Protein AF-A0A938IUG6-F1 (afdb_monomer)

Foldseek 3Di:
DLCPDPLDFPWKKWAAQQQPPNHNGTDIDTHDDDDPVSNVVSVVVSCVVPDDPPDDDDDDDPVVSVVVVVCVVVSVSQVVDPFWKKKKFFPQVCQVVLVVQLVVVPWAWPGWMAIPNRRIIITGTHADLQSCQVSSLVSRVVRPIKMAGPDHDPNSCVVYPRIRDDDPVVVVVVVVVCCVVPVVCPPCAPNNHVVD

Mean predicted aligned error: 4.78 Å

Nearest PDB structures (foldseek):
  8q87-assembly1_A  TM=4.157E-01  e=8.974E-01  Gallus gallus
  8yld-assembly1_x  TM=4.239E-01  e=3.316E+00  Saccharomyces cerevisiae S288C
  3jb9-assembly1_B  TM=4.457E-01  e=4.463E+00  Schizosaccharomyces pombe 972h-
  6gz5-assembly1_Ct  TM=3.820E-01  e=5.333E+00  Oryctolagus cuniculus
  8y0x-assembly1_CB  TM=4.316E-01  e=7.178E+00  Homo sapiens

pLDDT: mean 91.56, std 8.32, range [55.94, 98.69]

Structure (mmCIF, N/CA/C/O backbone):
data_AF-A0A938IUG6-F1
#
_entry.id   AF-A0A938IUG6-F1
#
loop_
_atom_site.group_PDB
_atom_site.id
_atom_site.type_symbol
_atom_site.label_atom_id
_atom_site.label_alt_id
_atom_site.label_comp_id
_atom_site.label_asym_id
_atom_site.label_entity_id
_atom_site.label_seq_id
_atom_site.pdbx_PDB_ins_code
_atom_site.Cartn_x
_atom_site.Cartn_y
_atom_site.Cartn_z
_atom_site.occupancy
_atom_site.B_iso_or_equiv
_atom_site.auth_seq_id
_atom_site.auth_comp_id
_atom_site.auth_asym_id
_atom_site.auth_atom_id
_atom_site.pdbx_PDB_model_num
ATOM 1 N N . ARG A 1 1 ? 1.918 -8.275 -14.176 1.00 74.50 1 ARG A N 1
ATOM 2 C CA . ARG A 1 1 ? 2.600 -8.758 -15.407 1.00 74.50 1 ARG A CA 1
ATOM 3 C C . ARG A 1 1 ? 4.114 -8.762 -15.231 1.00 74.50 1 ARG A C 1
ATOM 5 O O . ARG A 1 1 ? 4.682 -9.834 -15.339 1.00 74.50 1 ARG A O 1
ATOM 12 N N . ALA A 1 2 ? 4.745 -7.637 -14.877 1.00 79.94 2 ALA A N 1
ATOM 13 C CA . ALA A 1 2 ? 6.195 -7.576 -14.638 1.00 79.94 2 ALA A CA 1
ATOM 14 C C . ALA A 1 2 ? 6.708 -8.591 -13.590 1.00 79.94 2 ALA A C 1
ATOM 16 O O . ALA A 1 2 ? 7.727 -9.236 -13.809 1.00 79.94 2 ALA A O 1
ATOM 17 N N . THR A 1 3 ? 5.958 -8.809 -12.504 1.00 83.12 3 THR A N 1
ATOM 18 C CA . THR A 1 3 ? 6.293 -9.769 -11.430 1.00 83.12 3 THR A CA 1
ATOM 19 C C . THR A 1 3 ? 6.324 -11.241 -11.852 1.00 83.12 3 THR A C 1
ATOM 21 O O . THR A 1 3 ? 6.811 -12.069 -11.097 1.00 83.12 3 THR A O 1
ATOM 24 N N . ALA A 1 4 ? 5.806 -11.581 -13.036 1.00 85.31 4 ALA A N 1
ATOM 25 C CA . ALA A 1 4 ? 5.775 -12.947 -13.564 1.00 85.31 4 ALA A CA 1
ATOM 26 C C . ALA A 1 4 ? 6.793 -13.162 -14.703 1.00 85.31 4 ALA A C 1
ATOM 28 O O . ALA A 1 4 ? 6.666 -14.104 -15.482 1.00 85.31 4 ALA A O 1
ATOM 29 N N . THR A 1 5 ? 7.762 -12.256 -14.850 1.00 88.19 5 THR A N 1
ATOM 30 C CA . THR A 1 5 ? 8.796 -12.313 -15.894 1.00 88.19 5 THR A CA 1
ATOM 31 C C . THR A 1 5 ? 10.119 -12.836 -15.328 1.00 88.19 5 THR A C 1
ATOM 33 O O . THR A 1 5 ? 10.375 -12.658 -14.136 1.00 88.19 5 THR A O 1
ATOM 36 N N . PRO A 1 6 ? 11.005 -13.414 -16.163 1.00 90.38 6 PRO A N 1
ATOM 37 C CA . PRO A 1 6 ? 12.359 -13.784 -15.741 1.00 90.38 6 PRO A CA 1
ATOM 38 C C . PRO A 1 6 ? 13.269 -12.564 -15.502 1.00 90.38 6 PRO A C 1
ATOM 40 O O . PRO A 1 6 ? 14.434 -12.724 -15.160 1.00 90.38 6 PRO A O 1
ATOM 43 N N . CYS A 1 7 ? 12.768 -11.339 -15.699 1.00 92.25 7 CYS A N 1
ATOM 44 C CA . CYS A 1 7 ? 13.534 -10.110 -15.513 1.00 92.25 7 CYS A CA 1
ATOM 45 C C . CYS A 1 7 ? 13.739 -9.754 -14.028 1.00 92.25 7 CYS A C 1
ATOM 47 O O . CYS A 1 7 ? 14.486 -8.824 -13.738 1.00 92.25 7 CYS A O 1
ATOM 49 N N . GLU A 1 8 ? 13.091 -10.473 -13.103 1.00 91.00 8 GLU A N 1
ATOM 50 C CA . GLU A 1 8 ? 13.250 -10.353 -11.644 1.00 91.00 8 GLU A CA 1
ATOM 51 C C . GLU A 1 8 ? 13.275 -8.895 -11.131 1.00 91.00 8 GLU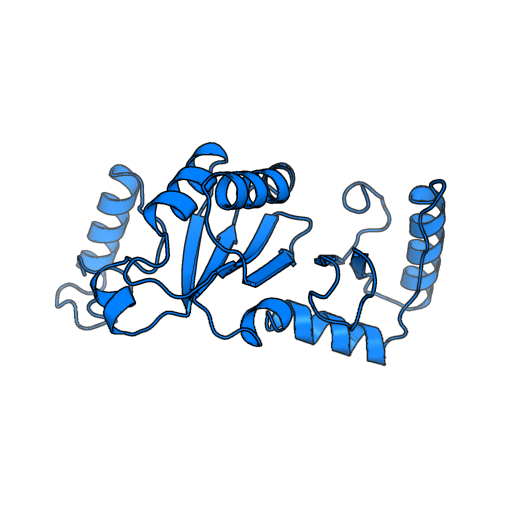 A C 1
ATOM 53 O O . GLU A 1 8 ? 14.314 -8.410 -10.667 1.00 91.00 8 GLU A O 1
ATOM 58 N N . PRO A 1 9 ? 12.148 -8.159 -11.224 1.00 93.31 9 PRO A N 1
ATOM 59 C CA . PRO A 1 9 ? 12.029 -6.842 -10.605 1.00 93.31 9 PRO A CA 1
ATOM 60 C C . PRO A 1 9 ? 12.321 -6.883 -9.103 1.00 93.31 9 PRO A C 1
ATOM 62 O O . PRO A 1 9 ? 11.760 -7.717 -8.393 1.00 93.31 9 PRO A O 1
ATOM 65 N N . SER A 1 10 ? 13.143 -5.955 -8.606 1.00 93.25 10 SER A N 1
ATOM 66 C CA . SER A 1 10 ? 13.426 -5.838 -7.169 1.00 93.25 10 SER A CA 1
ATOM 67 C C . SER A 1 10 ? 12.348 -5.052 -6.422 1.00 93.25 10 SER A C 1
ATOM 69 O O . SER A 1 10 ? 12.156 -5.238 -5.222 1.00 93.25 10 SER A O 1
ATOM 71 N N . SER A 1 11 ? 11.631 -4.159 -7.108 1.00 93.44 11 SER A N 1
ATOM 72 C CA . SER A 1 11 ? 10.545 -3.359 -6.527 1.00 93.44 11 SER A CA 1
ATOM 73 C C . SER A 1 11 ? 9.516 -2.980 -7.590 1.00 93.44 11 SER A C 1
ATOM 75 O O . SER A 1 11 ? 9.852 -2.848 -8.771 1.00 93.44 11 SER A O 1
ATOM 77 N N . LEU A 1 12 ? 8.256 -2.812 -7.179 1.00 94.88 12 LEU A N 1
ATOM 78 C CA . LEU A 1 12 ? 7.173 -2.401 -8.070 1.00 94.88 12 LEU A CA 1
ATOM 79 C C . LEU A 1 12 ? 6.134 -1.566 -7.322 1.00 94.88 12 LEU A C 1
ATOM 81 O O . LEU A 1 12 ? 5.548 -2.052 -6.353 1.00 94.88 12 LEU A O 1
ATOM 85 N N . ALA A 1 13 ? 5.858 -0.369 -7.837 1.00 94.88 13 ALA A N 1
ATOM 86 C CA . ALA A 1 13 ? 4.836 0.537 -7.327 1.00 94.88 13 ALA A CA 1
ATOM 87 C C . ALA A 1 13 ? 3.867 0.957 -8.443 1.00 94.88 13 ALA A C 1
ATOM 89 O O . ALA A 1 13 ? 4.261 1.070 -9.604 1.00 94.88 13 ALA A O 1
ATOM 90 N N . MET A 1 14 ? 2.603 1.187 -8.094 1.00 94.06 14 MET A N 1
ATOM 91 C CA . MET A 1 14 ? 1.598 1.773 -8.983 1.00 94.06 14 MET A CA 1
ATOM 92 C C . MET A 1 14 ? 1.192 3.130 -8.416 1.00 94.06 14 MET A C 1
ATOM 94 O O . MET A 1 14 ? 0.744 3.221 -7.270 1.00 94.06 14 MET A O 1
ATOM 98 N N . LEU A 1 15 ? 1.356 4.168 -9.222 1.00 92.06 15 LEU A N 1
ATOM 99 C CA . LEU A 1 15 ? 1.204 5.564 -8.843 1.00 92.06 15 LEU A CA 1
ATOM 100 C C . LEU A 1 15 ? 0.026 6.147 -9.631 1.00 92.06 15 LEU A C 1
ATOM 102 O O . LEU A 1 15 ? 0.097 6.223 -10.859 1.00 92.06 15 LEU A O 1
ATOM 106 N N . PRO A 1 16 ? -1.086 6.505 -8.974 1.00 87.94 16 PRO A N 1
ATOM 107 C CA . PRO A 1 16 ? -2.131 7.294 -9.613 1.00 87.94 16 PRO A CA 1
ATOM 108 C C . PRO A 1 16 ? -1.598 8.641 -10.119 1.00 87.94 16 PRO A C 1
ATOM 110 O O . PRO A 1 16 ? -0.608 9.146 -9.595 1.00 87.94 16 PRO A O 1
ATOM 113 N N . ALA A 1 17 ? -2.274 9.250 -11.094 1.00 83.06 17 ALA A N 1
ATOM 114 C CA . ALA A 1 17 ? -1.951 10.612 -11.524 1.00 83.06 17 ALA A CA 1
ATOM 115 C C . ALA A 1 17 ? -1.923 11.566 -10.313 1.00 83.06 17 ALA A C 1
ATOM 117 O O . ALA A 1 17 ? -2.815 11.521 -9.458 1.00 83.06 17 ALA A O 1
ATOM 118 N N . GLY A 1 18 ? -0.879 12.390 -10.216 1.00 72.25 18 GLY A N 1
ATOM 119 C CA . GLY A 1 18 ? -0.639 13.274 -9.069 1.00 72.25 18 GLY A CA 1
ATOM 120 C C . GLY A 1 18 ? -0.090 12.604 -7.795 1.00 72.25 18 GLY A C 1
ATOM 121 O O . GLY A 1 18 ? 0.256 13.315 -6.854 1.00 72.25 18 GLY A O 1
ATOM 122 N N . ALA A 1 19 ? 0.043 11.273 -7.735 1.00 67.00 19 ALA A N 1
ATOM 123 C CA . ALA A 1 19 ? 0.631 10.573 -6.590 1.00 67.00 19 ALA A CA 1
ATOM 124 C C . ALA A 1 19 ? 2.169 10.517 -6.699 1.00 67.00 19 ALA A C 1
ATOM 126 O O . ALA A 1 19 ? 2.723 9.551 -7.218 1.00 67.00 19 ALA A O 1
ATOM 127 N N . ALA A 1 20 ? 2.841 11.548 -6.172 1.00 57.69 20 ALA A N 1
ATOM 128 C CA . ALA A 1 20 ? 4.285 11.804 -6.314 1.00 57.69 20 ALA A CA 1
ATOM 129 C C . ALA A 1 20 ? 4.789 11.826 -7.773 1.00 57.69 20 ALA A C 1
ATOM 131 O O . ALA A 1 20 ? 4.064 11.527 -8.720 1.00 57.69 20 ALA A O 1
ATOM 132 N N . LEU A 1 21 ? 6.037 12.268 -7.963 1.00 58.44 21 LEU A N 1
ATOM 133 C CA . LEU A 1 21 ? 6.701 12.401 -9.267 1.00 58.44 21 LEU A CA 1
ATOM 134 C C . LEU A 1 21 ? 6.073 13.330 -10.322 1.00 58.44 21 LEU A C 1
ATOM 136 O O . LEU A 1 21 ? 6.420 13.199 -11.490 1.00 58.44 21 LEU A O 1
ATOM 140 N N . ALA A 1 22 ? 5.194 14.277 -9.973 1.00 55.94 22 ALA A N 1
ATOM 141 C CA . ALA A 1 22 ? 4.589 15.192 -10.962 1.00 55.94 22 ALA A CA 1
ATOM 142 C C . ALA A 1 22 ? 4.097 14.462 -12.238 1.00 55.94 22 ALA A C 1
ATOM 144 O O . ALA A 1 22 ? 4.242 14.961 -13.351 1.00 55.94 22 ALA A O 1
ATOM 145 N N . LEU A 1 23 ? 3.587 13.236 -12.073 1.00 64.69 23 LEU A N 1
ATOM 146 C CA . LEU A 1 23 ? 3.142 12.416 -13.188 1.00 64.69 23 LEU A CA 1
ATOM 147 C C . LEU A 1 23 ? 1.760 12.901 -13.618 1.00 64.69 23 LEU A C 1
ATOM 149 O O . LEU A 1 23 ? 0.810 12.861 -12.829 1.00 64.69 23 LEU A O 1
ATOM 153 N N . ASP A 1 24 ? 1.668 13.337 -14.873 1.00 68.44 24 ASP A N 1
ATOM 154 C CA . ASP A 1 24 ? 0.419 13.803 -15.487 1.00 68.44 24 ASP A CA 1
ATOM 155 C C . ASP A 1 24 ? -0.609 12.665 -15.658 1.00 68.44 24 ASP A C 1
ATOM 157 O O . ASP A 1 24 ? -1.812 12.914 -15.714 1.00 68.44 24 ASP A O 1
ATOM 161 N N . ASP A 1 25 ? -0.143 11.411 -15.689 1.00 81.56 25 ASP A N 1
ATOM 162 C CA . ASP A 1 25 ? -0.941 10.199 -15.893 1.00 81.56 25 ASP A CA 1
ATOM 163 C C . ASP A 1 25 ? -0.647 9.129 -14.825 1.00 81.56 25 ASP A C 1
ATOM 165 O O . ASP A 1 25 ? 0.344 9.182 -14.098 1.00 81.56 25 ASP A O 1
ATOM 169 N N . ASN A 1 26 ? -1.505 8.103 -14.749 1.00 89.38 26 ASN A N 1
ATOM 170 C CA . ASN A 1 26 ? -1.237 6.928 -13.917 1.00 89.38 26 ASN A CA 1
ATOM 171 C C . ASN A 1 26 ? 0.008 6.182 -14.426 1.00 89.38 26 ASN A C 1
ATOM 173 O O . ASN A 1 26 ? 0.092 5.855 -15.612 1.00 89.38 26 ASN A O 1
ATOM 177 N N . ALA A 1 27 ? 0.917 5.816 -13.525 1.00 90.75 27 ALA A N 1
ATOM 178 C CA . ALA A 1 27 ? 2.155 5.124 -13.863 1.00 90.75 27 ALA A CA 1
ATOM 179 C C . ALA A 1 27 ? 2.371 3.842 -13.051 1.00 90.75 27 ALA A C 1
ATOM 181 O O . ALA A 1 27 ? 1.855 3.655 -11.948 1.00 90.75 27 ALA A O 1
ATOM 182 N N . ALA A 1 28 ? 3.202 2.962 -13.604 1.00 92.00 28 ALA A N 1
ATOM 183 C CA . ALA A 1 28 ? 3.762 1.811 -12.913 1.00 92.00 28 ALA A CA 1
ATOM 184 C C . ALA A 1 28 ? 5.286 1.954 -12.888 1.00 92.00 28 ALA A C 1
ATOM 186 O O . ALA A 1 28 ? 5.925 1.953 -13.940 1.00 92.00 28 ALA A O 1
ATOM 187 N N . ALA A 1 29 ? 5.871 2.053 -11.698 1.00 93.44 29 ALA A N 1
ATOM 188 C CA . ALA A 1 29 ? 7.313 2.095 -11.512 1.00 93.44 29 ALA A CA 1
ATOM 189 C C . ALA A 1 29 ? 7.845 0.682 -11.259 1.00 93.44 29 ALA A C 1
ATOM 191 O O . ALA A 1 29 ? 7.344 -0.032 -10.388 1.00 93.44 29 ALA A O 1
ATOM 192 N N . VAL A 1 30 ? 8.879 0.279 -11.999 1.00 94.94 30 VAL A N 1
ATOM 193 C CA . VAL A 1 30 ? 9.537 -1.026 -11.849 1.00 94.94 30 VAL A CA 1
ATOM 194 C C . VAL A 1 30 ? 11.028 -0.812 -11.623 1.00 94.94 30 VAL A C 1
ATOM 196 O O . VAL A 1 30 ? 11.686 -0.150 -12.423 1.00 94.94 30 VAL A O 1
ATOM 199 N N . ARG A 1 31 ? 11.571 -1.380 -10.542 1.00 95.44 31 ARG A N 1
ATOM 200 C CA . ARG A 1 31 ? 13.003 -1.316 -10.230 1.00 95.44 31 ARG A CA 1
ATOM 201 C C . ARG A 1 31 ? 13.710 -2.588 -10.658 1.00 95.44 31 ARG A C 1
ATOM 203 O O . ARG A 1 31 ? 13.240 -3.692 -10.384 1.00 95.44 31 ARG A O 1
ATOM 210 N N . LEU A 1 32 ? 14.873 -2.417 -11.272 1.00 95.69 32 LEU A N 1
ATOM 211 C CA . LEU A 1 32 ? 15.835 -3.478 -11.527 1.00 95.69 32 LEU A CA 1
ATOM 212 C C . LEU A 1 32 ? 17.146 -3.103 -10.843 1.00 95.69 32 LEU A C 1
ATOM 214 O O . LEU A 1 32 ? 17.640 -1.990 -11.003 1.00 95.69 32 LEU A O 1
ATOM 218 N N . GLU A 1 33 ? 17.710 -4.038 -10.088 1.00 94.75 33 GLU A N 1
ATOM 219 C CA . GLU A 1 33 ? 18.976 -3.860 -9.378 1.00 94.75 33 GLU A CA 1
ATOM 220 C C . GLU A 1 33 ? 19.940 -4.987 -9.723 1.00 94.75 33 GLU A C 1
ATOM 222 O O . GLU A 1 33 ? 19.524 -6.122 -9.969 1.00 94.75 33 GLU A O 1
ATOM 227 N N . GLY A 1 34 ? 21.233 -4.674 -9.756 1.00 94.69 34 GLY A N 1
ATOM 228 C CA . GLY A 1 34 ? 22.297 -5.631 -10.038 1.00 94.69 34 GLY A CA 1
ATOM 229 C C . GLY A 1 34 ? 23.409 -5.033 -10.899 1.00 94.69 34 GLY A C 1
ATOM 230 O O . GLY A 1 34 ? 23.455 -3.818 -11.098 1.00 94.69 34 GLY A O 1
ATOM 231 N N . PRO A 1 35 ? 24.313 -5.875 -11.431 1.00 95.50 35 PRO A N 1
ATOM 232 C CA . PRO A 1 35 ? 25.373 -5.430 -12.330 1.00 95.50 35 PRO A CA 1
ATOM 233 C C . PRO A 1 35 ? 24.805 -4.707 -13.556 1.00 95.50 35 PRO A C 1
ATOM 235 O O . PRO A 1 35 ? 23.839 -5.187 -14.151 1.00 95.50 35 PRO A O 1
ATOM 238 N N . ALA A 1 36 ? 25.438 -3.605 -13.974 1.00 94.12 36 ALA A N 1
ATOM 239 C CA . ALA A 1 36 ? 24.933 -2.728 -15.038 1.00 94.12 36 ALA A CA 1
ATOM 240 C C . ALA A 1 36 ? 24.540 -3.483 -16.321 1.00 94.12 36 ALA A C 1
ATOM 24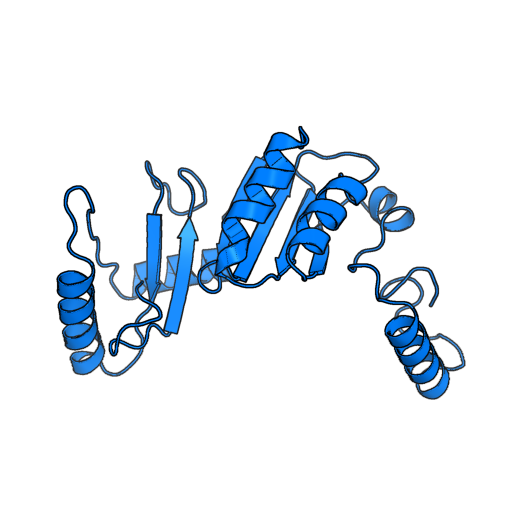2 O O . ALA A 1 36 ? 23.444 -3.298 -16.839 1.00 94.12 36 ALA A O 1
ATOM 243 N N . ILE A 1 37 ? 25.384 -4.416 -16.782 1.00 95.56 37 ILE A N 1
ATOM 244 C CA . ILE A 1 37 ? 25.116 -5.228 -17.983 1.00 95.56 37 ILE A CA 1
ATOM 245 C C . ILE A 1 37 ? 23.836 -6.070 -17.823 1.00 95.56 37 ILE A C 1
ATOM 247 O O . ILE A 1 37 ? 23.039 -6.171 -18.753 1.00 95.56 37 ILE A O 1
ATOM 251 N N . SER A 1 38 ? 23.614 -6.648 -16.637 1.00 96.06 38 SER A N 1
ATOM 252 C CA . SER A 1 38 ? 22.415 -7.442 -16.337 1.00 96.06 38 SER A CA 1
ATOM 253 C C . SER A 1 38 ? 21.162 -6.571 -16.259 1.00 96.06 38 SER A C 1
ATOM 255 O O . SER A 1 38 ? 20.117 -6.958 -16.779 1.00 96.06 38 SER A O 1
ATOM 257 N N . VAL A 1 39 ? 21.251 -5.394 -15.632 1.00 96.06 39 VAL A N 1
ATOM 258 C CA . VAL A 1 39 ? 20.124 -4.453 -15.545 1.00 96.06 39 VAL A CA 1
ATOM 259 C C . VAL A 1 39 ? 19.700 -3.990 -16.936 1.00 96.06 39 VAL A C 1
ATOM 261 O O . VAL A 1 39 ? 18.515 -4.070 -17.245 1.00 96.06 39 VAL A O 1
ATOM 264 N N . THR A 1 40 ? 20.644 -3.598 -17.796 1.00 95.38 40 THR A N 1
ATOM 265 C CA . THR A 1 40 ? 20.353 -3.191 -19.180 1.00 95.38 40 THR A CA 1
ATOM 266 C C . THR A 1 40 ? 19.655 -4.306 -19.958 1.00 95.38 40 THR A C 1
ATOM 268 O O . THR A 1 40 ? 18.585 -4.084 -20.516 1.00 95.38 40 THR A O 1
ATOM 271 N N . ALA A 1 41 ? 20.199 -5.529 -19.929 1.00 96.38 41 ALA A N 1
ATOM 272 C CA . ALA A 1 41 ? 19.608 -6.659 -20.644 1.00 96.38 41 ALA A CA 1
ATOM 273 C C . ALA A 1 41 ? 18.195 -7.009 -20.139 1.00 96.38 41 ALA A C 1
ATOM 275 O O . ALA A 1 41 ? 17.286 -7.236 -20.937 1.00 96.38 41 ALA A O 1
ATOM 276 N N . ARG A 1 42 ? 17.986 -7.026 -18.813 1.00 96.50 42 ARG A N 1
ATOM 277 C CA . ARG A 1 42 ? 16.672 -7.322 -18.215 1.00 96.50 42 ARG A CA 1
ATOM 278 C C . ARG A 1 42 ? 15.666 -6.201 -18.434 1.00 96.50 42 ARG A C 1
ATOM 280 O O . ARG A 1 42 ? 14.491 -6.500 -18.614 1.00 96.50 42 ARG A O 1
ATOM 287 N N . ARG A 1 43 ? 16.103 -4.938 -18.441 1.00 95.56 43 ARG A N 1
ATOM 288 C CA . ARG A 1 43 ? 15.263 -3.792 -18.805 1.00 95.56 43 ARG A CA 1
ATOM 289 C C . ARG A 1 4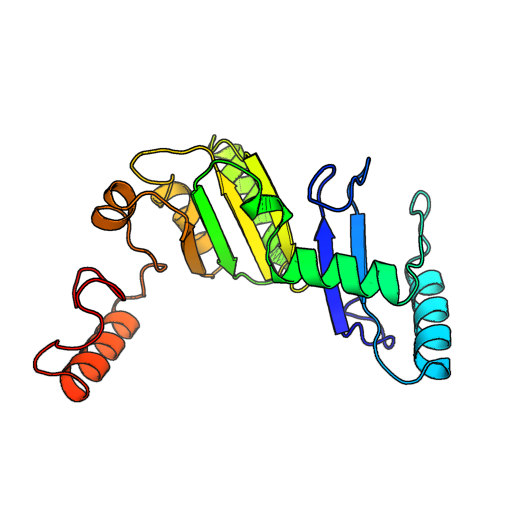3 ? 14.747 -3.967 -20.227 1.00 95.56 43 ARG A C 1
ATOM 291 O O . ARG A 1 43 ? 13.542 -3.908 -20.428 1.00 95.56 43 ARG A O 1
ATOM 298 N N . ASP A 1 44 ? 15.633 -4.222 -21.184 1.00 95.00 44 ASP A N 1
ATOM 299 C CA . ASP A 1 44 ? 15.254 -4.318 -22.596 1.00 95.00 44 ASP A CA 1
ATOM 300 C C . ASP A 1 44 ? 14.298 -5.502 -22.847 1.00 95.00 44 ASP A C 1
ATOM 302 O O . ASP A 1 44 ? 13.264 -5.325 -23.491 1.00 95.00 44 ASP A O 1
ATOM 306 N N . ASP A 1 45 ? 14.560 -6.676 -22.250 1.00 95.50 45 ASP A N 1
ATOM 307 C CA . ASP A 1 45 ? 13.638 -7.828 -22.301 1.00 95.50 45 ASP A CA 1
ATOM 308 C C . ASP A 1 45 ? 12.284 -7.512 -21.639 1.00 95.50 45 ASP A C 1
ATOM 310 O O . ASP A 1 45 ? 11.224 -7.848 -22.173 1.00 95.50 45 ASP A O 1
ATOM 314 N N . LEU A 1 46 ? 12.286 -6.814 -20.498 1.00 94.00 46 LEU A N 1
ATOM 315 C CA . LEU A 1 46 ? 11.056 -6.416 -19.815 1.00 94.00 46 LEU A CA 1
ATOM 316 C C . LEU A 1 46 ? 10.219 -5.462 -20.675 1.00 94.00 46 LEU A C 1
ATOM 318 O O . LEU A 1 46 ? 9.009 -5.662 -20.794 1.00 94.00 46 LEU A O 1
ATOM 322 N N . LEU A 1 47 ? 10.850 -4.460 -21.291 1.00 92.75 47 LEU A N 1
ATOM 323 C CA . LEU A 1 47 ? 10.188 -3.516 -22.193 1.00 92.75 47 LEU A CA 1
ATOM 324 C C . LEU A 1 47 ? 9.555 -4.245 -23.381 1.00 92.75 47 LEU A C 1
ATOM 326 O O . LEU A 1 47 ? 8.384 -4.018 -23.680 1.00 92.75 47 LEU A O 1
ATOM 330 N N . MET A 1 48 ? 10.275 -5.186 -23.998 1.00 92.12 48 MET A N 1
ATOM 331 C CA . MET A 1 48 ? 9.735 -6.010 -25.085 1.00 92.12 48 MET A CA 1
ATOM 332 C C . MET A 1 48 ? 8.518 -6.835 -24.647 1.00 92.12 48 MET A C 1
ATOM 334 O O . MET A 1 48 ? 7.533 -6.919 -25.377 1.00 92.12 48 MET A O 1
ATOM 338 N N . ARG A 1 49 ? 8.552 -7.431 -23.450 1.00 91.94 49 ARG A N 1
ATOM 339 C CA . ARG A 1 49 ? 7.443 -8.245 -22.912 1.00 91.94 49 ARG A CA 1
ATOM 340 C C . ARG A 1 49 ? 6.218 -7.427 -22.522 1.00 91.94 49 ARG A C 1
ATOM 342 O O . ARG A 1 49 ? 5.107 -7.960 -22.511 1.00 91.94 49 ARG A O 1
ATOM 349 N N . LEU A 1 50 ? 6.424 -6.178 -22.115 1.00 90.00 50 LEU A N 1
ATOM 350 C CA . LEU A 1 50 ? 5.359 -5.279 -21.679 1.00 90.00 50 LEU A CA 1
ATOM 351 C C . LEU A 1 50 ? 4.851 -4.371 -22.800 1.00 90.00 50 LEU A C 1
ATOM 353 O O . LEU A 1 50 ? 3.868 -3.668 -22.572 1.00 90.00 50 LEU A O 1
ATOM 357 N N . ALA A 1 51 ? 5.476 -4.398 -23.979 1.00 87.44 51 ALA A N 1
ATOM 358 C CA . ALA A 1 51 ? 5.056 -3.633 -25.142 1.00 87.44 51 ALA A CA 1
ATOM 359 C C . ALA A 1 51 ? 3.599 -3.961 -25.504 1.00 87.44 51 ALA A C 1
ATOM 361 O O . ALA A 1 51 ? 3.269 -5.058 -25.954 1.00 87.44 51 ALA A O 1
ATOM 362 N N . LEU A 1 52 ? 2.720 -2.992 -25.262 1.00 83.38 52 LEU A N 1
ATOM 363 C CA . LEU A 1 52 ? 1.301 -3.012 -25.592 1.00 83.38 52 LEU A CA 1
ATOM 364 C C . LEU A 1 52 ? 0.952 -1.662 -26.213 1.00 83.38 52 LEU A C 1
ATOM 366 O O . LEU A 1 52 ? 1.553 -0.643 -25.862 1.00 83.38 52 LEU A O 1
ATOM 370 N N . ASP A 1 53 ? -0.046 -1.649 -27.092 1.00 77.25 53 ASP A N 1
ATOM 371 C CA . ASP A 1 53 ? -0.513 -0.413 -27.716 1.00 77.25 53 ASP A CA 1
ATOM 372 C C . ASP A 1 53 ? -0.939 0.611 -26.653 1.00 77.25 53 ASP A C 1
ATOM 374 O O . ASP A 1 53 ? -1.688 0.304 -25.724 1.00 77.25 53 ASP A O 1
ATOM 378 N N . GLY A 1 54 ? -0.443 1.843 -26.790 1.00 80.06 54 GLY A N 1
ATOM 379 C CA . GLY A 1 54 ? -0.776 2.960 -25.902 1.00 80.06 54 GLY A CA 1
ATOM 380 C C . GLY A 1 54 ? 0.028 3.040 -24.599 1.00 80.06 54 GLY A C 1
ATOM 381 O O . GLY A 1 54 ? -0.141 4.012 -23.865 1.00 80.06 54 GLY A O 1
ATOM 382 N N . VAL A 1 55 ? 0.926 2.090 -24.314 1.00 84.75 55 VAL A N 1
ATOM 383 C CA . VAL A 1 55 ? 1.825 2.164 -23.149 1.00 84.75 55 VAL A CA 1
ATOM 384 C C . VAL A 1 55 ? 3.120 2.876 -23.533 1.00 84.75 55 VAL A C 1
ATOM 386 O O . VAL A 1 55 ? 3.786 2.500 -24.497 1.00 84.75 55 VAL A O 1
ATOM 389 N N . ARG A 1 56 ? 3.494 3.901 -22.763 1.00 87.50 56 ARG A N 1
ATOM 390 C CA . ARG A 1 56 ? 4.790 4.580 -22.889 1.00 87.50 56 ARG A CA 1
ATOM 391 C C . ARG A 1 56 ? 5.732 4.083 -21.807 1.00 87.50 56 ARG A C 1
ATOM 393 O O . ARG A 1 56 ? 5.310 3.829 -20.683 1.00 87.50 56 ARG A O 1
ATOM 400 N N . PHE A 1 57 ? 7.004 3.979 -22.160 1.00 90.06 57 PHE A N 1
ATOM 401 C CA . PHE A 1 57 ? 8.056 3.613 -21.229 1.00 90.06 57 PHE A CA 1
ATOM 402 C C . PHE A 1 57 ? 9.058 4.746 -21.120 1.00 90.06 57 PHE A C 1
ATOM 404 O O . PHE A 1 57 ? 9.501 5.292 -22.129 1.00 90.06 57 PHE A O 1
ATOM 411 N N . GLU A 1 58 ? 9.441 5.041 -19.888 1.00 90.50 58 GLU A N 1
ATOM 412 C CA . GLU A 1 58 ? 10.526 5.947 -19.556 1.00 90.50 58 GLU A CA 1
ATOM 413 C C . GLU A 1 58 ? 11.509 5.194 -18.663 1.00 90.50 58 GLU A C 1
ATOM 415 O O . GLU A 1 58 ? 11.112 4.432 -17.780 1.00 90.50 58 GLU A O 1
ATOM 420 N N . THR A 1 59 ? 12.802 5.357 -18.935 1.00 92.25 59 THR A N 1
ATOM 421 C CA . THR A 1 59 ? 13.860 4.791 -18.097 1.00 92.25 59 THR A CA 1
ATOM 422 C C . THR A 1 59 ? 14.466 5.915 -17.280 1.00 92.25 59 THR A C 1
ATOM 424 O O . THR A 1 59 ? 15.027 6.846 -17.847 1.00 92.25 59 THR A O 1
ATOM 427 N N . LEU A 1 60 ? 14.368 5.802 -15.958 1.00 92.44 60 LEU A N 1
ATOM 428 C CA . LEU A 1 60 ? 15.051 6.706 -15.042 1.00 92.44 60 LEU A CA 1
ATOM 429 C C . LEU A 1 60 ? 16.484 6.227 -14.820 1.00 92.44 60 LEU A C 1
ATOM 431 O O . LEU A 1 60 ? 16.714 5.062 -14.485 1.00 92.44 60 LEU A O 1
ATOM 435 N N . GLU A 1 61 ? 17.433 7.145 -14.963 1.00 91.12 61 GLU A N 1
ATOM 436 C CA . GLU A 1 61 ? 18.830 6.910 -14.603 1.00 91.12 61 GLU A CA 1
ATOM 437 C C . GLU A 1 61 ? 18.998 6.830 -13.075 1.00 91.12 61 GLU A C 1
ATOM 439 O O . GLU A 1 61 ? 18.094 7.164 -12.304 1.00 91.12 61 GLU A O 1
ATOM 444 N N . GLU A 1 62 ? 20.167 6.375 -12.616 1.00 92.00 62 GLU A N 1
ATOM 445 C CA . GLU A 1 62 ? 20.423 6.006 -11.213 1.00 92.00 62 GLU A CA 1
ATOM 446 C C . GLU A 1 62 ? 19.948 7.052 -10.191 1.00 92.00 62 GLU A C 1
ATOM 448 O O . GLU A 1 62 ? 19.273 6.707 -9.221 1.00 92.00 62 GLU A O 1
ATOM 453 N N . ARG A 1 63 ? 20.273 8.331 -10.413 1.00 94.06 63 ARG A N 1
ATOM 454 C CA . ARG A 1 63 ? 19.928 9.422 -9.492 1.00 94.06 63 ARG A CA 1
ATOM 455 C C . ARG A 1 63 ? 18.416 9.590 -9.339 1.00 94.06 63 ARG A C 1
ATOM 457 O O . ARG A 1 63 ? 17.933 9.674 -8.209 1.00 94.06 63 ARG A O 1
ATOM 464 N N . ASP A 1 64 ? 17.694 9.658 -10.452 1.00 92.25 64 ASP A N 1
ATOM 465 C CA . ASP A 1 64 ? 16.256 9.939 -10.460 1.00 92.25 64 ASP A CA 1
ATOM 466 C C . ASP A 1 64 ? 15.465 8.707 -10.015 1.00 92.25 64 ASP A C 1
ATOM 468 O O . ASP A 1 64 ? 14.528 8.815 -9.227 1.00 92.25 64 ASP A O 1
ATOM 472 N N . SER A 1 65 ? 15.936 7.514 -10.393 1.00 93.44 65 SER A N 1
ATOM 473 C CA . SER A 1 65 ? 15.453 6.244 -9.848 1.00 93.44 65 SER A CA 1
ATOM 474 C C . SER A 1 65 ? 15.611 6.203 -8.322 1.00 93.44 65 SER A C 1
ATOM 476 O O . SER A 1 65 ? 14.651 5.935 -7.599 1.00 93.44 65 SER A O 1
ATOM 478 N N . ALA A 1 66 ? 16.790 6.538 -7.790 1.00 93.88 66 ALA A N 1
ATOM 479 C CA . ALA A 1 66 ? 17.024 6.553 -6.347 1.00 93.88 66 ALA A CA 1
ATOM 480 C C . ALA A 1 66 ? 16.174 7.600 -5.607 1.00 93.88 66 ALA A C 1
ATOM 482 O O . ALA A 1 66 ? 15.790 7.364 -4.460 1.00 93.88 66 ALA A O 1
ATOM 483 N N . ALA A 1 67 ? 15.892 8.747 -6.232 1.00 92.62 67 ALA A N 1
ATOM 484 C CA . ALA A 1 67 ? 14.987 9.753 -5.682 1.00 92.62 67 ALA A CA 1
ATOM 485 C C . ALA A 1 67 ? 13.548 9.223 -5.607 1.00 92.62 67 ALA A C 1
ATOM 487 O O . ALA A 1 67 ? 12.988 9.185 -4.512 1.00 92.62 67 ALA A O 1
ATOM 488 N N . LEU A 1 68 ? 13.018 8.693 -6.714 1.00 92.06 68 LEU A N 1
ATOM 489 C CA . LEU A 1 68 ? 11.695 8.066 -6.771 1.00 92.06 68 LEU A CA 1
ATOM 490 C C . LEU A 1 68 ? 11.517 6.997 -5.686 1.00 92.06 68 LEU A C 1
ATOM 492 O O . LEU A 1 68 ? 10.561 7.019 -4.911 1.00 92.06 68 LEU A O 1
ATOM 496 N N . TRP A 1 69 ? 12.446 6.044 -5.602 1.00 93.75 69 TRP A N 1
ATOM 497 C CA . TRP A 1 69 ? 12.308 4.937 -4.654 1.00 93.75 69 TRP A CA 1
ATOM 498 C C . TRP A 1 69 ? 12.428 5.383 -3.195 1.00 93.75 69 TRP A C 1
ATOM 500 O O . TRP A 1 69 ? 11.891 4.715 -2.311 1.00 93.75 69 TRP A O 1
ATOM 510 N N . ARG A 1 70 ? 13.082 6.521 -2.929 1.00 93.62 70 ARG A N 1
ATOM 511 C CA . ARG A 1 70 ? 13.074 7.150 -1.605 1.00 93.62 70 ARG A CA 1
ATOM 512 C C . ARG A 1 70 ? 11.689 7.696 -1.268 1.00 93.62 70 ARG A C 1
ATOM 514 O O . ARG A 1 70 ? 11.203 7.428 -0.176 1.00 93.62 70 ARG A O 1
ATOM 521 N N . GLU A 1 71 ? 11.053 8.386 -2.210 1.00 92.19 71 GLU A N 1
ATOM 522 C CA . GLU A 1 71 ? 9.712 8.950 -2.023 1.00 92.19 71 GLU A CA 1
ATOM 523 C C . GLU A 1 71 ? 8.660 7.863 -1.775 1.00 92.19 71 GLU A C 1
ATOM 525 O O . GLU A 1 71 ? 7.864 7.958 -0.839 1.00 92.19 71 GLU A O 1
ATOM 530 N N . VAL A 1 72 ? 8.710 6.778 -2.555 1.00 93.00 72 VAL A N 1
ATOM 531 C CA . VAL A 1 72 ? 7.841 5.603 -2.372 1.00 93.00 72 VAL A CA 1
ATOM 532 C C . VAL A 1 72 ? 8.052 4.973 -0.994 1.00 93.00 72 VAL A C 1
ATOM 534 O O . VAL A 1 72 ? 7.080 4.712 -0.284 1.00 93.00 72 VAL A O 1
ATOM 537 N N . ARG A 1 73 ? 9.312 4.762 -0.586 1.00 93.31 73 ARG A N 1
ATOM 538 C CA . ARG A 1 73 ? 9.666 4.196 0.728 1.00 93.31 73 ARG A CA 1
ATOM 539 C C . ARG A 1 73 ? 9.139 5.051 1.881 1.00 93.31 73 ARG A C 1
ATOM 541 O O . ARG A 1 73 ? 8.665 4.501 2.875 1.00 93.31 73 ARG A O 1
ATOM 548 N N . ASP A 1 74 ? 9.236 6.369 1.747 1.00 93.31 74 ASP A N 1
ATOM 549 C CA . ASP A 1 74 ? 8.847 7.327 2.786 1.00 93.31 74 ASP A CA 1
ATOM 550 C C . ASP A 1 74 ? 7.343 7.665 2.736 1.00 93.31 74 ASP A C 1
ATOM 552 O O . ASP A 1 74 ? 6.845 8.422 3.569 1.00 93.31 74 ASP A O 1
ATOM 556 N N . ALA A 1 75 ? 6.602 7.049 1.806 1.00 94.19 75 ALA A N 1
ATOM 557 C CA . ALA A 1 75 ? 5.180 7.270 1.568 1.00 94.19 75 ALA A CA 1
ATOM 558 C C . ALA A 1 75 ? 4.822 8.747 1.315 1.00 94.19 75 ALA A C 1
ATOM 560 O O . ALA A 1 75 ? 3.711 9.182 1.626 1.00 94.19 75 ALA A O 1
ATOM 561 N N . GLU A 1 76 ? 5.743 9.494 0.699 1.00 92.69 76 GLU A N 1
ATOM 562 C CA . GLU A 1 76 ? 5.603 10.911 0.325 1.00 92.69 76 GLU A CA 1
ATOM 563 C C . GLU A 1 76 ? 4.242 11.249 -0.319 1.00 92.69 76 GLU A C 1
ATOM 565 O O . GLU A 1 76 ? 3.600 12.180 0.178 1.00 92.69 76 GLU A O 1
ATOM 570 N N . PRO A 1 77 ? 3.712 10.479 -1.307 1.00 90.94 77 PRO A N 1
ATOM 571 C CA . PRO A 1 77 ? 2.439 10.819 -1.954 1.00 90.94 77 PRO A CA 1
ATOM 572 C C . PRO A 1 77 ? 1.250 10.971 -0.999 1.00 90.94 77 PRO A C 1
ATOM 574 O O . PRO A 1 77 ? 0.329 11.728 -1.275 1.00 90.94 77 PRO A O 1
ATOM 577 N N . VAL A 1 78 ? 1.234 10.228 0.112 1.00 94.62 78 VAL A N 1
ATOM 578 C CA . VAL A 1 78 ? 0.184 10.353 1.138 1.00 94.62 78 VAL A CA 1
ATOM 579 C C . VAL A 1 78 ? 0.639 11.200 2.318 1.00 94.62 78 VAL A C 1
ATOM 581 O O . VAL A 1 78 ? -0.189 11.781 3.022 1.00 94.62 78 VAL A O 1
ATOM 584 N N . ALA A 1 79 ? 1.947 11.266 2.568 1.00 92.75 79 ALA A N 1
ATOM 585 C CA . ALA A 1 79 ? 2.509 12.010 3.679 1.00 92.75 79 ALA A CA 1
ATOM 586 C C . ALA A 1 79 ? 2.355 13.526 3.488 1.00 92.75 79 ALA A C 1
ATOM 588 O O . ALA A 1 79 ? 2.116 14.206 4.488 1.00 92.75 79 ALA A O 1
ATOM 589 N N . ALA A 1 80 ? 2.423 14.018 2.246 1.00 90.56 80 ALA A N 1
ATOM 590 C CA . ALA A 1 80 ? 2.256 15.431 1.900 1.00 90.56 80 ALA A CA 1
ATOM 591 C C . ALA A 1 80 ? 0.830 15.967 2.147 1.00 90.56 80 ALA A C 1
ATOM 593 O O . ALA A 1 80 ? 0.653 17.157 2.400 1.00 90.56 80 ALA A O 1
ATOM 594 N N . GLU A 1 81 ? -0.176 15.090 2.129 1.00 93.38 81 GLU A N 1
ATOM 595 C CA . GLU A 1 81 ? -1.576 15.466 2.330 1.00 93.38 81 GLU A CA 1
ATOM 596 C C . GLU A 1 81 ? -1.931 15.708 3.802 1.00 93.38 81 GLU A C 1
ATOM 598 O O . GLU A 1 81 ? -1.497 14.982 4.703 1.00 93.38 81 G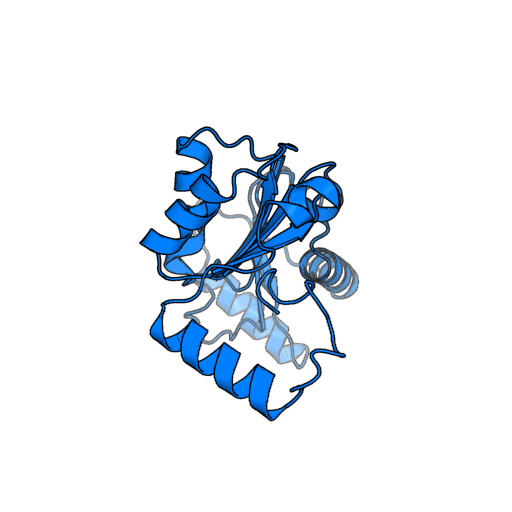LU A O 1
ATOM 603 N N . VAL A 1 82 ? -2.809 16.681 4.064 1.00 95.25 82 VAL A N 1
ATOM 604 C CA . VAL A 1 82 ? -3.335 16.947 5.413 1.00 95.25 82 VAL A CA 1
ATOM 605 C C . VAL A 1 82 ? -4.552 16.058 5.675 1.00 95.25 82 VAL A C 1
ATOM 607 O O . VAL A 1 82 ? -5.701 16.469 5.542 1.00 95.25 82 VAL A O 1
ATOM 610 N N . GLY A 1 83 ? -4.288 14.811 6.062 1.00 96.88 83 GLY A N 1
ATOM 611 C CA . GLY A 1 83 ? -5.327 13.822 6.343 1.00 96.88 83 GLY A CA 1
ATOM 612 C C . GLY A 1 83 ? -4.861 12.635 7.178 1.00 96.88 83 GLY A C 1
ATOM 613 O O . GLY A 1 83 ? -3.713 12.563 7.647 1.00 96.88 83 GLY A O 1
ATOM 614 N N . GLN A 1 84 ? -5.775 11.688 7.366 1.00 98.31 84 GLN A N 1
ATOM 615 C CA . GLN A 1 84 ? -5.530 10.458 8.112 1.00 98.31 84 GLN A CA 1
ATOM 616 C C . GLN A 1 84 ? -4.961 9.387 7.183 1.00 98.31 84 GLN A C 1
ATOM 618 O O . GLN A 1 84 ? -5.507 9.126 6.114 1.00 98.31 84 GLN A O 1
ATOM 623 N N . VAL A 1 85 ? -3.846 8.772 7.585 1.00 98.44 85 VAL A N 1
ATOM 624 C CA . VAL A 1 85 ? -3.102 7.830 6.737 1.00 98.44 85 VAL A CA 1
ATOM 625 C C . VAL A 1 85 ? -3.260 6.413 7.238 1.00 98.44 85 VAL A C 1
ATOM 627 O O . VAL A 1 85 ? -2.906 6.095 8.377 1.00 98.44 85 VAL A O 1
ATOM 630 N N . TRP A 1 86 ? -3.700 5.554 6.333 1.00 98.62 86 TRP A N 1
ATOM 631 C CA . TRP A 1 86 ? -3.776 4.117 6.492 1.00 98.62 86 TRP A CA 1
ATOM 632 C C . TRP A 1 86 ? -2.675 3.432 5.682 1.00 98.62 86 TRP A C 1
ATOM 634 O O . TRP A 1 86 ? -2.416 3.778 4.528 1.00 98.62 86 TRP A O 1
ATOM 644 N N . ARG A 1 87 ? -2.062 2.414 6.285 1.00 98.62 87 ARG A N 1
ATOM 645 C CA . ARG A 1 87 ? -1.239 1.421 5.593 1.00 98.62 87 ARG A CA 1
ATOM 646 C C . ARG A 1 87 ? -1.989 0.102 5.586 1.00 98.62 87 ARG A C 1
ATOM 648 O O . ARG A 1 87 ? -2.255 -0.459 6.652 1.00 98.62 87 ARG A O 1
ATOM 655 N N . ILE A 1 88 ? -2.324 -0.383 4.402 1.00 98.69 88 ILE A N 1
ATOM 656 C CA . ILE A 1 88 ? -3.169 -1.560 4.213 1.00 98.69 88 ILE A CA 1
ATOM 657 C C . ILE A 1 88 ? -2.366 -2.627 3.480 1.00 98.69 88 ILE A C 1
ATOM 659 O O . ILE A 1 88 ? -1.810 -2.356 2.423 1.00 98.69 88 ILE A O 1
ATOM 663 N N . SER A 1 89 ? -2.314 -3.838 4.026 1.00 98.38 89 SER A N 1
ATOM 664 C CA . SER A 1 89 ? -1.661 -4.981 3.387 1.00 98.38 89 SER A CA 1
ATOM 665 C C . SER A 1 89 ? -2.688 -6.044 3.021 1.00 98.38 89 SER A C 1
ATOM 667 O O . SER A 1 89 ? -3.463 -6.476 3.876 1.00 98.38 89 SER A O 1
ATOM 669 N N . VAL A 1 90 ? -2.683 -6.446 1.752 1.00 98.00 90 VAL A N 1
ATOM 670 C CA . VAL A 1 90 ? -3.569 -7.452 1.147 1.00 98.00 90 VAL A CA 1
ATOM 671 C C . VAL A 1 90 ? -2.801 -8.241 0.083 1.00 98.00 90 VAL A C 1
ATOM 673 O O . VAL A 1 90 ? -1.660 -7.917 -0.246 1.00 98.00 90 VAL A O 1
ATOM 676 N N . ALA A 1 91 ? -3.413 -9.278 -0.488 1.00 96.62 91 ALA A N 1
ATOM 677 C CA . ALA A 1 91 ? -2.861 -9.903 -1.686 1.00 96.62 91 ALA A CA 1
ATOM 678 C C . ALA A 1 91 ? -2.724 -8.860 -2.821 1.00 96.62 91 ALA A C 1
ATOM 680 O O . ALA A 1 91 ? -3.647 -8.066 -3.015 1.00 96.62 91 ALA A O 1
ATOM 681 N N . PRO A 1 92 ? -1.637 -8.863 -3.620 1.00 94.94 92 PRO A N 1
ATOM 682 C CA . PRO A 1 92 ? -1.447 -7.872 -4.683 1.00 94.94 92 PRO A CA 1
ATOM 683 C C . PRO A 1 92 ? -2.591 -7.776 -5.698 1.00 94.94 92 PRO A C 1
ATOM 685 O O . PRO A 1 92 ? -2.882 -6.700 -6.213 1.00 94.94 92 PRO A O 1
ATOM 688 N N . THR A 1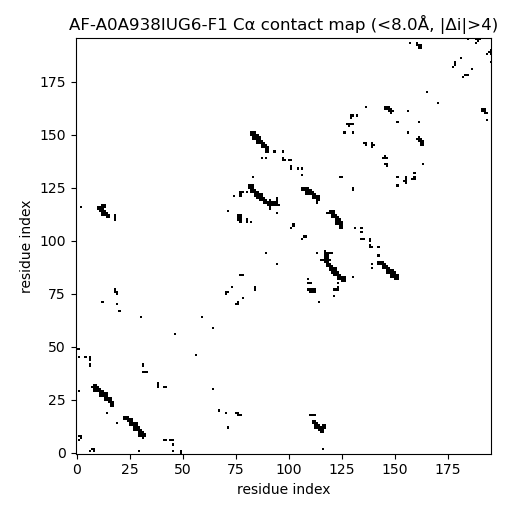 93 ? -3.283 -8.887 -5.955 1.00 94.56 93 THR A N 1
ATOM 689 C CA . THR A 1 93 ? -4.455 -8.943 -6.841 1.00 94.56 93 THR A CA 1
ATOM 690 C C . THR A 1 93 ? -5.677 -8.210 -6.288 1.00 94.56 93 THR A C 1
ATOM 692 O O . THR A 1 93 ? -6.557 -7.837 -7.057 1.00 94.56 93 THR A O 1
ATOM 695 N N . GLU A 1 94 ? -5.729 -7.983 -4.976 1.00 97.44 94 GLU A N 1
ATOM 696 C CA . GLU A 1 94 ? -6.861 -7.369 -4.280 1.00 97.44 94 GLU A CA 1
ATOM 697 C C . GLU A 1 94 ? -6.697 -5.862 -4.066 1.00 97.44 94 GLU A C 1
ATOM 699 O O . GLU A 1 94 ? -7.687 -5.179 -3.801 1.00 97.44 94 GLU A O 1
ATOM 704 N N . GLY A 1 95 ? -5.477 -5.327 -4.193 1.00 96.62 95 GLY A N 1
ATOM 705 C CA . GLY A 1 95 ? -5.154 -3.948 -3.816 1.00 96.62 95 GLY A CA 1
ATOM 706 C C . GLY A 1 95 ? -6.099 -2.909 -4.421 1.00 96.62 95 GLY A C 1
ATOM 707 O O . GLY A 1 95 ? -6.723 -2.126 -3.703 1.00 96.62 95 GLY A O 1
ATOM 708 N N . PHE A 1 96 ? -6.271 -2.954 -5.744 1.00 95.75 96 PHE A N 1
ATOM 709 C CA . PHE A 1 96 ? -7.166 -2.043 -6.463 1.00 95.75 96 PHE A CA 1
ATOM 710 C C . PHE A 1 96 ? -8.628 -2.181 -6.014 1.00 95.75 96 PHE A C 1
ATOM 712 O O . PHE A 1 96 ? -9.323 -1.187 -5.808 1.00 95.75 96 PHE A O 1
ATOM 719 N N . ALA A 1 97 ? -9.098 -3.415 -5.808 1.00 97.81 97 ALA A N 1
ATOM 720 C CA . ALA A 1 97 ? -10.474 -3.670 -5.401 1.00 97.81 97 ALA A CA 1
ATOM 721 C C . ALA A 1 97 ? -10.773 -3.123 -3.996 1.00 97.81 97 ALA A C 1
ATOM 723 O O . ALA A 1 97 ? -11.870 -2.617 -3.766 1.00 97.81 97 ALA A O 1
ATOM 724 N N . VAL A 1 98 ? -9.808 -3.170 -3.072 1.00 98.50 98 VAL A N 1
ATOM 725 C CA . VAL A 1 98 ? -9.944 -2.584 -1.727 1.00 98.50 98 VAL A CA 1
ATOM 726 C C . VAL A 1 98 ? -10.140 -1.072 -1.804 1.00 98.50 98 VAL A C 1
ATOM 728 O O . VAL A 1 98 ? -11.095 -0.557 -1.223 1.00 98.50 98 VAL A O 1
ATOM 731 N N . VAL A 1 99 ? -9.287 -0.363 -2.549 1.00 97.81 99 VAL A N 1
ATOM 732 C CA . VAL A 1 99 ? -9.394 1.098 -2.708 1.00 97.81 99 VAL A CA 1
ATOM 733 C C . VAL A 1 99 ? -10.727 1.482 -3.349 1.00 97.81 99 VAL A C 1
ATOM 735 O O . VAL A 1 99 ? -11.400 2.397 -2.874 1.00 97.81 99 VAL A O 1
ATOM 738 N N . GLU A 1 100 ? -11.159 0.747 -4.372 1.00 97.81 100 GLU A N 1
ATOM 739 C CA . GLU A 1 100 ? -12.446 0.983 -5.02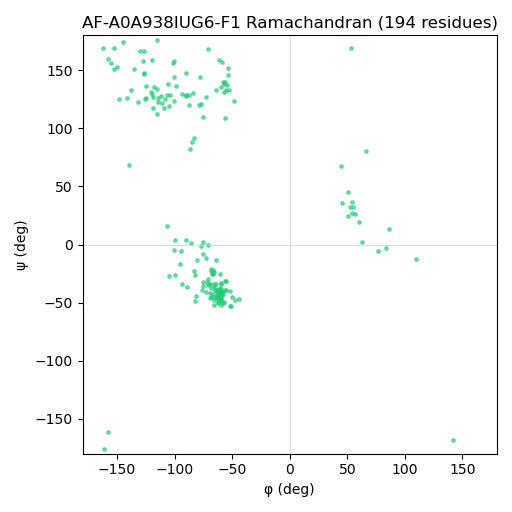9 1.00 97.81 100 GLU A CA 1
ATOM 740 C C . GLU A 1 100 ? -13.645 0.739 -4.105 1.00 97.81 100 GLU A C 1
ATOM 742 O O . GLU A 1 100 ? -14.613 1.499 -4.149 1.00 97.81 100 GLU A O 1
ATOM 747 N N . ARG A 1 101 ? -13.603 -0.283 -3.239 1.00 98.44 101 ARG A N 1
ATOM 748 C CA . ARG A 1 101 ? -14.652 -0.508 -2.226 1.00 98.44 101 ARG A CA 1
ATOM 749 C C . ARG A 1 101 ? -14.737 0.662 -1.247 1.00 98.44 101 ARG A C 1
ATOM 751 O O . ARG A 1 101 ? -15.837 1.138 -0.984 1.00 98.44 101 ARG A O 1
ATOM 758 N N . ILE A 1 102 ? -13.593 1.144 -0.757 1.00 98.50 102 ILE A N 1
ATOM 759 C CA . ILE A 1 102 ? -13.522 2.291 0.162 1.00 98.50 102 ILE A CA 1
ATOM 760 C C . ILE A 1 102 ? -14.085 3.549 -0.516 1.00 98.50 102 ILE A C 1
ATOM 762 O O . ILE A 1 102 ? -14.948 4.221 0.048 1.00 98.50 102 ILE A O 1
ATOM 766 N N . ARG A 1 103 ? -13.677 3.817 -1.763 1.00 97.56 103 ARG A N 1
ATOM 767 C CA . ARG A 1 103 ? -14.174 4.948 -2.561 1.00 97.56 103 ARG A CA 1
ATOM 768 C C . ARG A 1 103 ? -15.688 4.874 -2.786 1.00 97.56 103 ARG A C 1
ATOM 770 O O . ARG A 1 103 ? -16.392 5.857 -2.580 1.00 97.56 103 ARG A O 1
ATOM 777 N N . ARG A 1 104 ? -16.215 3.708 -3.178 1.00 98.19 104 ARG A N 1
ATOM 778 C CA . ARG A 1 104 ? -17.660 3.500 -3.419 1.00 98.19 104 ARG A CA 1
ATOM 779 C C . ARG A 1 104 ? -18.504 3.584 -2.154 1.00 98.19 104 ARG A C 1
ATOM 781 O O . ARG A 1 104 ? -19.679 3.921 -2.243 1.00 98.19 104 ARG A O 1
ATOM 788 N N . ALA A 1 105 ? -17.913 3.306 -0.996 1.00 98.06 105 ALA A N 1
ATOM 789 C CA . ALA A 1 105 ? -18.548 3.512 0.299 1.00 98.06 105 ALA A CA 1
ATOM 790 C C . ALA A 1 105 ? -18.602 4.996 0.721 1.00 98.06 105 ALA A C 1
ATOM 792 O O . ALA A 1 105 ? -19.096 5.299 1.803 1.00 98.06 105 ALA A O 1
ATOM 793 N N . GLY A 1 106 ? -18.126 5.919 -0.125 1.00 97.69 106 GLY A N 1
ATOM 794 C CA . GLY A 1 106 ? -18.237 7.362 0.086 1.00 97.69 106 GLY A CA 1
ATOM 795 C C . GLY A 1 106 ? -17.120 7.963 0.935 1.00 97.69 106 GLY A C 1
ATOM 796 O O . GLY A 1 106 ? -17.253 9.099 1.377 1.00 97.69 106 GLY A O 1
ATOM 797 N N . VAL A 1 107 ? -16.029 7.229 1.172 1.00 98.19 107 VAL A N 1
ATOM 798 C CA . VAL A 1 107 ? -14.865 7.776 1.876 1.00 98.19 107 VAL A CA 1
ATOM 799 C C . VAL A 1 107 ? -14.129 8.746 0.943 1.00 98.19 107 VAL A C 1
ATOM 801 O O . VAL A 1 107 ? -13.777 8.346 -0.170 1.00 98.19 107 VAL A O 1
ATOM 804 N N . PRO A 1 108 ? -13.867 9.998 1.356 1.00 97.25 108 PRO A N 1
ATOM 805 C CA . PRO A 1 108 ? -13.092 10.947 0.565 1.00 97.25 108 PRO A CA 1
ATOM 806 C C . PRO A 1 108 ? -11.599 10.601 0.623 1.00 97.25 108 PRO A C 1
ATOM 808 O O . PRO A 1 108 ? -10.950 10.724 1.664 1.00 97.25 108 PRO A O 1
ATOM 811 N N . LEU A 1 109 ? -11.052 10.129 -0.499 1.00 96.12 109 LEU A N 1
ATOM 812 C CA . LEU A 1 109 ? -9.628 9.826 -0.645 1.00 96.12 109 LEU A CA 1
ATOM 813 C C . LEU A 1 109 ? -8.892 11.092 -1.081 1.00 96.12 109 LEU A C 1
ATOM 815 O O . LEU A 1 109 ? -9.170 11.610 -2.160 1.00 96.12 109 LEU A O 1
ATOM 819 N N . LEU A 1 110 ? -7.932 11.539 -0.275 1.00 95.25 110 LEU A N 1
ATOM 820 C CA . LEU A 1 110 ? -7.067 12.675 -0.604 1.00 95.25 110 LEU A CA 1
ATOM 821 C C . LEU A 1 110 ? -5.915 12.246 -1.515 1.00 95.25 110 LEU A C 1
ATOM 823 O O . LEU A 1 110 ? -5.639 12.882 -2.522 1.00 95.25 110 LEU A O 1
ATOM 827 N N . ALA A 1 111 ? -5.283 11.118 -1.194 1.00 94.88 111 ALA A N 1
ATOM 828 C CA . ALA A 1 111 ? -4.219 10.533 -1.999 1.00 94.88 111 ALA A CA 1
ATOM 829 C C . ALA A 1 111 ? -4.124 9.033 -1.739 1.00 94.88 111 ALA A C 1
ATOM 831 O O . ALA A 1 111 ? -4.519 8.537 -0.683 1.00 94.88 111 ALA A O 1
ATOM 832 N N . HIS A 1 112 ? -3.577 8.291 -2.694 1.00 95.94 112 HIS A N 1
ATOM 833 C CA . HIS A 1 112 ? -3.185 6.907 -2.473 1.00 95.94 112 HIS A CA 1
ATOM 834 C C . HIS A 1 112 ? -2.134 6.481 -3.486 1.00 95.94 112 HIS A C 1
ATOM 836 O O . HIS A 1 112 ? -2.034 7.060 -4.564 1.00 95.94 112 HIS A O 1
ATOM 842 N N . PHE A 1 113 ? -1.395 5.433 -3.157 1.00 96.38 113 PHE A N 1
ATOM 843 C CA . PHE A 1 113 ? -0.589 4.696 -4.117 1.00 96.38 113 PHE A CA 1
ATOM 844 C C . PHE A 1 113 ? -0.428 3.249 -3.658 1.00 96.38 113 PHE A C 1
ATOM 846 O O . PHE A 1 113 ? -0.769 2.891 -2.523 1.00 96.38 113 PHE A O 1
ATOM 853 N N . TYR A 1 114 ? 0.091 2.417 -4.553 1.00 96.38 114 TYR A N 1
ATOM 854 C CA . TYR A 1 114 ? 0.323 1.008 -4.294 1.00 96.38 114 TYR A CA 1
ATOM 855 C C . TYR A 1 114 ? 1.815 0.704 -4.343 1.00 96.38 114 TYR A C 1
ATOM 857 O O . TYR A 1 114 ? 2.498 1.080 -5.290 1.00 96.38 114 TYR A O 1
ATOM 865 N N . ASP A 1 115 ? 2.299 -0.036 -3.362 1.00 95.06 115 ASP A N 1
ATOM 866 C CA . ASP A 1 115 ? 3.630 -0.632 -3.312 1.00 95.06 115 ASP A CA 1
ATOM 867 C C . ASP A 1 115 ? 3.492 -2.170 -3.328 1.00 95.06 115 ASP A C 1
ATOM 869 O O . ASP A 1 115 ? 2.381 -2.720 -3.356 1.00 95.06 115 ASP A O 1
ATOM 873 N N . TRP A 1 116 ? 4.612 -2.888 -3.378 1.00 94.19 116 TRP A N 1
ATOM 874 C CA . TRP A 1 116 ? 4.693 -4.354 -3.409 1.00 94.19 116 TRP A CA 1
ATOM 875 C C . TRP A 1 116 ? 3.785 -4.962 -4.480 1.00 94.19 116 TRP A C 1
ATOM 877 O O . TRP A 1 116 ? 3.027 -5.906 -4.240 1.00 94.19 116 TRP A O 1
ATOM 887 N N . ALA A 1 117 ? 3.826 -4.369 -5.672 1.00 92.88 117 ALA A N 1
ATOM 888 C CA . ALA A 1 117 ? 3.013 -4.753 -6.818 1.00 92.88 117 ALA A CA 1
ATOM 889 C C . ALA A 1 117 ? 1.489 -4.740 -6.594 1.00 92.88 117 ALA A C 1
ATOM 891 O O . ALA A 1 117 ? 0.771 -5.463 -7.287 1.00 92.88 117 ALA A O 1
ATOM 892 N N . GLY A 1 118 ? 0.994 -3.925 -5.658 1.00 94.44 118 GLY A N 1
ATOM 893 C CA . GLY A 1 118 ? -0.425 -3.860 -5.290 1.00 94.44 118 GLY A CA 1
ATOM 894 C C . GLY A 1 118 ? -0.732 -4.423 -3.904 1.00 94.44 118 GLY A C 1
ATOM 895 O O . GLY A 1 118 ? -1.841 -4.237 -3.412 1.00 94.44 118 GLY A O 1
ATOM 896 N N . GLY A 1 119 ? 0.216 -5.130 -3.278 1.00 96.25 119 GLY A N 1
ATOM 897 C CA . GLY A 1 119 ? -0.003 -5.809 -1.995 1.00 96.25 119 GLY A CA 1
ATOM 898 C C . GLY A 1 119 ? 0.086 -4.895 -0.773 1.00 96.25 119 GLY A C 1
ATOM 899 O O . GLY A 1 119 ? -0.314 -5.283 0.327 1.00 96.25 119 GLY A O 1
ATOM 900 N N . LEU A 1 120 ? 0.602 -3.682 -0.956 1.00 97.75 120 LEU A N 1
ATOM 901 C CA . LEU A 1 120 ? 0.642 -2.646 0.063 1.00 97.75 120 LEU A CA 1
ATOM 902 C C . LEU A 1 120 ? -0.018 -1.388 -0.496 1.00 97.75 120 LEU A C 1
ATOM 904 O O . LEU A 1 120 ? 0.374 -0.895 -1.546 1.00 97.75 120 LEU A O 1
ATOM 908 N N . ILE A 1 121 ? -1.017 -0.866 0.202 1.00 98.25 121 ILE A N 1
ATOM 909 C CA . ILE A 1 121 ? -1.691 0.380 -0.147 1.00 98.25 121 ILE A CA 1
ATOM 910 C C . ILE A 1 121 ? -1.338 1.402 0.924 1.00 98.25 121 ILE A C 1
ATOM 912 O O . ILE A 1 121 ? -1.535 1.166 2.121 1.00 98.25 121 ILE A O 1
ATOM 916 N N . TRP A 1 122 ? -0.867 2.552 0.475 1.00 98.12 122 TRP A N 1
ATOM 917 C CA . TRP A 1 122 ? -0.806 3.760 1.278 1.00 98.12 122 TRP A CA 1
ATOM 918 C C . TRP A 1 122 ? -1.985 4.632 0.885 1.00 98.12 122 TRP A C 1
ATOM 920 O O . TRP A 1 122 ? -2.165 4.939 -0.291 1.00 98.12 122 TRP A O 1
ATOM 930 N N . LEU A 1 123 ? -2.813 4.988 1.861 1.00 98.00 123 LEU A N 1
ATOM 931 C CA . LEU A 1 123 ? -4.089 5.659 1.644 1.00 98.00 123 LEU A CA 1
ATOM 932 C C . LEU A 1 123 ? -4.201 6.851 2.592 1.00 98.00 123 LEU A C 1
ATOM 934 O O . LEU A 1 123 ? -4.142 6.667 3.804 1.00 98.00 123 LEU A O 1
ATOM 938 N N . CYS A 1 124 ? -4.394 8.050 2.053 1.00 97.94 124 CYS A N 1
ATOM 939 C CA . CYS A 1 124 ? -4.771 9.239 2.807 1.00 97.94 124 CYS A CA 1
ATOM 940 C C . CYS A 1 124 ? -6.255 9.532 2.583 1.00 97.94 124 CYS A C 1
ATOM 942 O O . CYS A 1 124 ? -6.711 9.610 1.440 1.00 97.94 124 CYS A O 1
ATOM 944 N N . VAL A 1 125 ? -6.997 9.707 3.669 1.00 98.31 125 VAL A N 1
ATOM 945 C CA . VAL A 1 125 ? -8.415 10.083 3.658 1.00 98.31 125 VAL A CA 1
ATOM 946 C C . VAL A 1 125 ? -8.611 11.407 4.386 1.00 98.31 125 VAL A C 1
ATOM 948 O O . VAL A 1 125 ? -7.764 11.811 5.193 1.00 98.31 125 VAL A O 1
ATOM 951 N N . GLU A 1 126 ? -9.722 12.083 4.103 1.00 98.06 126 GLU A N 1
ATOM 952 C CA . GLU A 1 126 ? -10.120 13.273 4.857 1.00 98.06 126 GLU A CA 1
ATOM 953 C C . GLU A 1 126 ? -10.183 12.992 6.363 1.00 98.06 126 GLU A C 1
ATOM 955 O O . GLU A 1 126 ? -10.400 11.866 6.807 1.00 98.06 126 GLU A O 1
ATOM 960 N N . THR A 1 127 ? -9.955 14.028 7.169 1.00 98.06 127 THR A N 1
ATOM 961 C CA . THR A 1 127 ? -9.929 13.864 8.624 1.00 98.06 127 THR A CA 1
ATOM 962 C C . THR A 1 127 ? -11.347 13.755 9.180 1.00 98.06 127 THR A C 1
ATOM 964 O O . THR A 1 127 ? -12.121 14.707 9.092 1.00 98.06 127 THR A O 1
ATOM 967 N N . THR A 1 128 ? -11.651 12.641 9.846 1.00 97.69 128 THR A N 1
ATOM 968 C CA . THR A 1 128 ? -12.857 12.468 10.673 1.00 97.69 128 THR A CA 1
ATOM 969 C C . THR A 1 128 ? -12.502 11.997 12.074 1.00 97.69 128 THR A C 1
ATOM 971 O O . THR A 1 128 ? -11.380 11.568 12.343 1.00 97.69 128 THR A O 1
ATOM 974 N N . SER A 1 129 ? -13.459 12.058 13.001 1.00 96.75 129 SER A N 1
ATOM 975 C CA . SER A 1 129 ? -13.239 11.561 14.360 1.00 96.75 129 SER A CA 1
ATOM 976 C C . SER A 1 129 ? -12.840 10.082 14.370 1.00 96.75 129 SER A C 1
ATOM 978 O O . SER A 1 129 ? -11.916 9.719 15.089 1.00 96.75 129 SER A O 1
ATOM 980 N N . ASP A 1 130 ? -13.457 9.254 13.526 1.00 96.81 130 ASP A N 1
ATOM 981 C CA . ASP A 1 130 ? -13.289 7.797 13.489 1.00 96.81 130 ASP A CA 1
ATOM 982 C C . ASP A 1 130 ? -12.333 7.279 12.396 1.00 96.81 130 ASP A C 1
ATOM 984 O O . ASP A 1 130 ? -12.200 6.066 12.217 1.00 96.81 130 ASP A O 1
ATOM 988 N N . ALA A 1 131 ? -11.690 8.173 11.640 1.00 97.75 131 ALA A N 1
ATOM 989 C CA . ALA A 1 131 ? -10.829 7.843 10.502 1.00 97.75 131 ALA A CA 1
ATOM 990 C C . ALA A 1 131 ? -11.442 6.888 9.467 1.00 97.75 131 ALA A C 1
ATOM 992 O O . ALA A 1 131 ? -10.704 6.176 8.775 1.00 97.75 131 ALA A O 1
ATOM 993 N N . TYR A 1 132 ? -12.775 6.829 9.378 1.00 98.44 132 TYR A N 1
ATOM 994 C CA . TYR A 1 132 ? -13.506 5.860 8.560 1.00 98.44 132 TYR A CA 1
ATOM 995 C C . TYR A 1 132 ? -13.123 4.400 8.861 1.00 98.44 132 TYR A C 1
ATOM 997 O O . TYR A 1 132 ? -13.228 3.528 7.992 1.00 98.44 132 TYR A O 1
ATOM 1005 N N . ALA A 1 133 ? -12.668 4.109 10.084 1.00 98.12 133 ALA A N 1
ATOM 1006 C CA . ALA A 1 133 ? -12.052 2.832 10.434 1.00 98.12 133 ALA A CA 1
ATOM 1007 C C . ALA A 1 133 ? -12.955 1.631 10.137 1.00 98.12 133 ALA A C 1
ATOM 1009 O O . ALA A 1 133 ? -12.473 0.612 9.643 1.00 98.12 133 ALA A O 1
ATOM 1010 N N . ALA A 1 134 ? -14.260 1.753 10.393 1.00 97.94 134 ALA A N 1
ATOM 1011 C CA . ALA A 1 134 ? -15.225 0.698 10.100 1.00 97.94 134 ALA A CA 1
ATOM 1012 C C . ALA A 1 134 ? -15.290 0.383 8.597 1.00 97.94 134 ALA A C 1
ATOM 1014 O O . ALA A 1 134 ? -15.239 -0.782 8.209 1.00 97.94 134 ALA A O 1
ATOM 1015 N N . VAL A 1 135 ? -15.340 1.414 7.748 1.00 98.38 135 VAL A N 1
ATOM 1016 C CA . VAL A 1 135 ? -15.422 1.261 6.288 1.00 98.38 135 VAL A CA 1
ATOM 1017 C C . VAL A 1 135 ? -14.118 0.703 5.722 1.00 98.38 135 VAL A C 1
ATOM 1019 O O . VAL A 1 135 ? -14.143 -0.251 4.943 1.00 98.38 135 VAL A O 1
ATOM 1022 N N . VAL A 1 136 ? -12.976 1.253 6.148 1.00 98.50 136 VAL A N 1
ATOM 1023 C CA . VAL A 1 136 ? -11.650 0.793 5.711 1.00 98.50 136 VAL A CA 1
ATOM 1024 C C . VAL A 1 136 ? -11.442 -0.674 6.084 1.00 98.50 136 VAL A C 1
ATOM 1026 O O . VAL A 1 136 ? -11.061 -1.476 5.232 1.00 98.50 136 VAL A O 1
ATOM 1029 N N . ARG A 1 137 ? -11.737 -1.059 7.330 1.00 98.12 137 ARG A N 1
ATOM 1030 C CA . ARG A 1 137 ? -11.554 -2.443 7.793 1.00 98.12 137 ARG A CA 1
ATOM 1031 C C . ARG A 1 137 ? -12.516 -3.409 7.117 1.00 98.12 137 ARG A C 1
ATOM 1033 O O . ARG A 1 137 ? -12.057 -4.444 6.651 1.00 98.12 137 ARG A O 1
ATOM 1040 N N . ALA A 1 138 ? -13.787 -3.040 6.955 1.00 98.12 138 ALA A N 1
ATOM 1041 C CA . ALA A 1 138 ? -14.753 -3.872 6.240 1.00 98.12 138 ALA A CA 1
ATOM 1042 C C . ALA A 1 138 ? -14.322 -4.133 4.786 1.00 98.12 138 ALA A C 1
ATOM 1044 O O . ALA A 1 138 ? -14.440 -5.255 4.296 1.00 98.12 138 ALA A O 1
ATOM 1045 N N . ALA A 1 139 ? -13.773 -3.127 4.096 1.00 98.31 139 ALA A N 1
ATOM 1046 C CA . ALA A 1 139 ? -13.261 -3.299 2.737 1.00 98.31 139 ALA A CA 1
ATOM 1047 C C . ALA A 1 139 ? -12.048 -4.242 2.666 1.00 98.31 139 ALA A C 1
ATOM 1049 O O . ALA A 1 139 ? -11.898 -4.963 1.674 1.00 98.31 139 ALA A O 1
ATOM 1050 N N . VAL A 1 140 ? -11.200 -4.233 3.699 1.00 98.12 140 VAL A N 1
ATOM 1051 C CA . VAL A 1 140 ? -10.015 -5.094 3.828 1.00 98.12 140 VAL A CA 1
ATOM 1052 C C . VAL A 1 140 ? -10.386 -6.524 4.216 1.00 98.12 140 VAL A C 1
ATOM 1054 O O . VAL A 1 140 ? -9.818 -7.463 3.658 1.00 98.12 140 VAL A O 1
ATOM 1057 N N . ASP A 1 141 ? -11.365 -6.705 5.103 1.00 97.12 141 ASP A N 1
ATOM 1058 C CA . ASP A 1 141 ? -11.816 -8.022 5.571 1.00 97.12 141 ASP A CA 1
ATOM 1059 C C . ASP A 1 141 ? -12.334 -8.899 4.422 1.00 97.12 141 ASP A C 1
ATOM 1061 O O . ASP A 1 141 ? -12.089 -10.104 4.410 1.00 97.12 141 ASP A O 1
ATOM 1065 N N . VAL A 1 142 ? -12.960 -8.297 3.402 1.00 96.50 142 VAL A N 1
ATOM 1066 C CA . VAL A 1 142 ? -13.402 -9.001 2.180 1.00 96.50 142 VAL A CA 1
ATOM 1067 C C . VAL A 1 142 ? -12.237 -9.664 1.432 1.00 96.50 142 VAL A C 1
ATOM 1069 O O . VAL A 1 142 ? -12.424 -10.711 0.816 1.00 96.50 142 VAL A O 1
ATOM 1072 N N . SER A 1 143 ? -11.046 -9.066 1.477 1.00 94.19 143 SER A N 1
ATOM 1073 C CA . SER A 1 143 ? -9.860 -9.520 0.738 1.00 94.19 143 SER A CA 1
ATOM 1074 C C . SER A 1 143 ? -8.862 -10.305 1.596 1.00 94.19 143 SER A C 1
ATOM 1076 O O . SER A 1 143 ? -7.871 -10.796 1.062 1.00 94.19 143 SER A O 1
ATOM 1078 N N . GLY A 1 144 ? -9.097 -10.416 2.908 1.00 88.69 144 GLY A N 1
ATOM 1079 C CA . GLY A 1 144 ? -8.182 -11.071 3.844 1.00 88.69 144 GLY A CA 1
ATOM 1080 C C . GLY A 1 144 ? -6.855 -10.320 3.998 1.00 88.69 144 GLY A C 1
ATOM 1081 O O . GLY A 1 144 ? -5.842 -10.697 3.410 1.00 88.69 144 GLY A O 1
ATOM 1082 N N . GLY A 1 145 ? -6.842 -9.267 4.817 1.00 95.50 145 GLY A N 1
ATOM 1083 C CA . GLY A 1 145 ? -5.657 -8.438 5.045 1.00 95.50 145 GLY A CA 1
ATOM 1084 C C . GLY A 1 145 ? -5.690 -7.661 6.354 1.00 95.50 145 GLY A C 1
ATOM 1085 O O . GLY A 1 145 ? -6.436 -7.996 7.269 1.00 95.50 145 GLY A O 1
ATOM 1086 N N . HIS A 1 146 ? -4.858 -6.623 6.446 1.00 97.44 146 HIS A N 1
ATOM 1087 C CA . HIS A 1 146 ? -4.738 -5.797 7.649 1.00 97.44 146 HIS A CA 1
ATOM 1088 C C . HIS A 1 146 ? -4.649 -4.312 7.299 1.00 97.44 146 HIS A C 1
ATOM 1090 O O . HIS A 1 146 ? -3.831 -3.923 6.466 1.00 97.44 146 HIS A O 1
ATOM 1096 N N . ALA A 1 147 ? -5.427 -3.476 7.989 1.00 98.25 147 ALA A N 1
ATOM 1097 C CA . ALA A 1 147 ? -5.323 -2.019 7.941 1.00 98.25 147 ALA A CA 1
ATOM 1098 C C . ALA A 1 147 ? -4.699 -1.467 9.231 1.00 98.25 147 ALA A C 1
ATOM 1100 O O . ALA A 1 147 ? -5.148 -1.783 10.332 1.00 98.25 147 ALA A O 1
ATOM 1101 N N . THR A 1 148 ? -3.672 -0.626 9.104 1.00 97.75 148 THR A N 1
ATOM 1102 C CA . THR A 1 148 ? -3.013 0.050 10.234 1.00 97.75 148 THR A CA 1
ATOM 1103 C C . THR A 1 148 ? -3.126 1.566 10.087 1.00 97.75 148 THR A C 1
ATOM 1105 O O . THR A 1 148 ? -2.778 2.103 9.036 1.00 97.75 148 THR A O 1
ATOM 1108 N N . LEU A 1 149 ? -3.569 2.262 11.135 1.00 97.50 149 LEU A N 1
ATOM 1109 C CA . LEU A 1 149 ? -3.716 3.719 11.163 1.00 97.50 149 LEU A CA 1
ATOM 1110 C C . LEU A 1 149 ? -2.379 4.405 11.495 1.00 97.50 149 LEU A C 1
ATOM 1112 O O . LEU A 1 149 ? -2.026 4.636 12.658 1.00 97.50 149 LEU A O 1
ATOM 1116 N N . ILE A 1 150 ? -1.621 4.754 10.458 1.00 97.25 150 ILE A N 1
ATOM 1117 C CA . ILE A 1 150 ? -0.266 5.320 10.555 1.00 97.25 150 ILE A CA 1
ATOM 1118 C C . ILE A 1 150 ? -0.262 6.786 10.983 1.00 97.25 150 ILE A C 1
ATOM 1120 O O . ILE A 1 150 ? 0.644 7.198 11.714 1.00 97.25 150 ILE A O 1
ATOM 1124 N N . ARG A 1 151 ? -1.280 7.567 10.605 1.00 97.25 151 ARG A N 1
ATOM 1125 C CA . ARG A 1 151 ? -1.412 8.973 11.013 1.00 97.25 151 ARG A CA 1
ATOM 1126 C C . ARG A 1 151 ? -2.865 9.324 11.303 1.00 97.25 151 ARG A C 1
ATOM 1128 O O . ARG A 1 151 ? -3.722 9.130 10.453 1.00 97.25 151 ARG A O 1
ATOM 1135 N N . ALA A 1 152 ? -3.107 9.864 12.490 1.00 96.81 152 ALA A N 1
ATOM 1136 C CA . ALA A 1 152 ? -4.345 10.515 12.904 1.00 96.81 152 ALA A CA 1
ATOM 1137 C C . ALA A 1 152 ? -4.060 11.374 14.145 1.00 96.81 152 ALA A C 1
ATOM 1139 O O . ALA A 1 152 ? -2.980 11.259 14.737 1.00 96.81 152 ALA A O 1
ATOM 1140 N N . SER A 1 153 ? -5.015 12.216 14.543 1.00 95.38 153 SER A N 1
ATOM 1141 C CA . SER A 1 153 ? -4.920 12.966 15.797 1.00 95.38 153 SER A CA 1
ATOM 1142 C C . SER A 1 153 ? -4.844 12.018 17.000 1.00 95.38 153 SER A C 1
ATOM 1144 O O . SER A 1 153 ? -5.238 10.849 16.931 1.00 95.38 153 SER A O 1
ATOM 1146 N N . GLN A 1 154 ? -4.334 12.522 18.126 1.00 91.38 154 GLN A N 1
ATOM 1147 C CA . GLN A 1 154 ? -4.317 11.749 19.367 1.00 91.38 154 GLN A CA 1
ATOM 1148 C C . GLN A 1 154 ? -5.737 11.381 19.811 1.00 91.38 154 GLN A C 1
ATOM 1150 O O . GLN A 1 154 ? -5.946 10.258 20.247 1.00 91.38 154 GLN A O 1
ATOM 1155 N N . GLU A 1 155 ? -6.699 12.289 19.633 1.00 93.38 155 GLU A N 1
ATOM 1156 C CA . GLU A 1 155 ? -8.114 12.058 19.936 1.00 93.38 155 GLU A CA 1
ATOM 1157 C C . GLU A 1 155 ? -8.698 10.911 19.107 1.00 93.38 155 GLU A C 1
ATOM 1159 O O . GLU A 1 155 ? -9.275 9.989 19.665 1.00 93.38 155 GLU A O 1
ATOM 1164 N N . THR A 1 156 ? -8.473 10.877 17.791 1.00 94.81 156 THR A N 1
ATOM 1165 C CA . THR A 1 156 ? -8.911 9.731 16.982 1.00 94.81 156 THR A CA 1
ATOM 1166 C C . THR A 1 156 ? -8.252 8.432 17.450 1.00 94.81 156 THR A C 1
ATOM 1168 O O . THR A 1 156 ? -8.889 7.386 17.483 1.00 94.81 156 THR A O 1
ATOM 1171 N N . ARG A 1 157 ? -6.979 8.472 17.854 1.00 91.38 157 ARG A N 1
ATOM 1172 C CA . ARG A 1 157 ? -6.241 7.281 18.306 1.00 91.38 157 ARG A CA 1
ATOM 1173 C C . ARG A 1 157 ? -6.649 6.759 19.682 1.00 91.38 157 ARG A C 1
ATOM 1175 O O . ARG A 1 157 ? -6.235 5.656 20.025 1.00 91.38 157 ARG A O 1
ATOM 1182 N N . THR A 1 158 ? -7.432 7.502 20.466 1.00 88.81 158 THR A N 1
ATOM 1183 C CA . THR A 1 158 ? -8.024 6.960 21.702 1.00 88.81 158 THR A CA 1
ATOM 1184 C C . THR A 1 158 ? -9.309 6.180 21.437 1.00 88.81 158 THR A C 1
ATOM 1186 O O . THR A 1 158 ? -9.663 5.327 22.247 1.00 88.81 158 THR A O 1
ATOM 1189 N N . ILE A 1 159 ? -9.991 6.446 20.318 1.00 90.69 159 ILE A N 1
ATOM 1190 C CA . ILE A 1 159 ? -11.260 5.795 19.948 1.00 90.69 159 ILE A CA 1
ATOM 1191 C C . ILE A 1 159 ? -11.107 4.744 18.844 1.00 90.69 159 ILE A C 1
ATOM 1193 O O . ILE A 1 159 ? -11.889 3.799 18.780 1.00 90.69 159 ILE A O 1
ATOM 1197 N N . VAL A 1 160 ? -10.099 4.885 17.985 1.00 92.69 160 VAL A N 1
ATOM 1198 C CA . VAL A 1 160 ? -9.808 3.968 16.884 1.00 92.69 160 VAL A CA 1
ATOM 1199 C C . VAL A 1 160 ? -8.521 3.220 17.184 1.00 92.69 160 VAL A C 1
ATOM 1201 O O . VAL A 1 160 ? -7.452 3.822 17.298 1.00 92.69 160 VAL A O 1
ATOM 1204 N N . ASP A 1 161 ? -8.610 1.890 17.229 1.00 91.38 161 ASP A N 1
ATOM 1205 C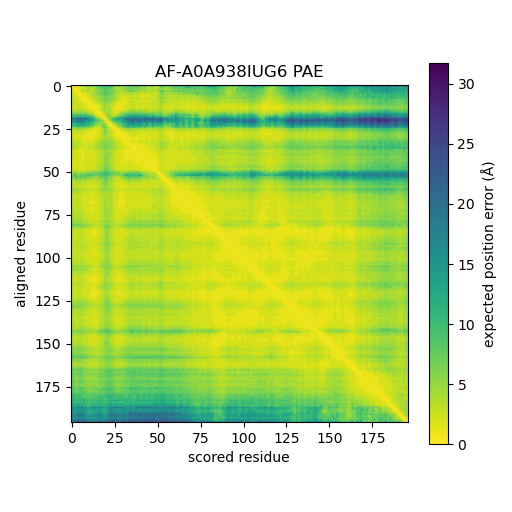 CA . ASP A 1 161 ? -7.421 1.048 17.344 1.00 91.38 161 ASP A CA 1
ATOM 1206 C C . ASP A 1 161 ? -6.429 1.341 16.214 1.00 91.38 161 ASP A C 1
ATOM 1208 O O . ASP A 1 161 ? -6.803 1.467 15.049 1.00 91.38 161 ASP A O 1
ATOM 1212 N N . VAL A 1 162 ? -5.136 1.373 16.524 1.00 92.94 162 VAL A N 1
ATOM 1213 C CA . VAL A 1 162 ? -4.108 1.574 15.493 1.00 92.94 162 VAL A CA 1
ATOM 1214 C C . VAL A 1 162 ? -4.015 0.368 14.558 1.00 92.94 162 VAL A C 1
ATOM 1216 O O . VAL A 1 162 ? -3.820 0.540 13.358 1.00 92.94 162 VAL A O 1
ATOM 1219 N N . PHE A 1 163 ? -4.171 -0.848 15.081 1.00 94.12 163 PHE A N 1
ATOM 1220 C CA . PHE A 1 163 ? -4.013 -2.086 14.318 1.00 94.12 163 PHE A CA 1
ATOM 1221 C C . PHE A 1 163 ? -5.351 -2.679 13.897 1.00 94.12 163 PHE A C 1
ATOM 1223 O O . PHE A 1 163 ? -6.383 -2.457 14.530 1.00 94.12 163 PHE A O 1
ATOM 1230 N N . HIS A 1 164 ? -5.309 -3.499 12.851 1.00 94.75 164 HIS A N 1
ATOM 1231 C CA . HIS A 1 164 ? -6.456 -4.297 12.443 1.00 94.75 164 HIS A CA 1
ATOM 1232 C C . HIS A 1 164 ? -6.882 -5.242 13.582 1.00 94.75 164 HIS A C 1
ATOM 1234 O O . HIS A 1 164 ? -6.013 -5.882 14.196 1.00 94.75 164 HIS A O 1
ATOM 1240 N N . PRO A 1 165 ? -8.189 -5.360 13.879 1.00 92.62 165 PRO A N 1
ATOM 1241 C CA . PRO A 1 165 ? -8.689 -6.314 14.858 1.00 92.62 165 PRO A CA 1
ATOM 1242 C C . PRO A 1 165 ? -8.227 -7.735 14.532 1.00 92.62 165 PRO A C 1
ATOM 1244 O O . PRO A 1 165 ? -8.224 -8.165 13.383 1.00 92.62 165 PRO A O 1
ATOM 1247 N N . GLN A 1 166 ? -7.811 -8.474 15.559 1.00 90.50 166 GLN A N 1
ATOM 1248 C CA . GLN A 1 166 ? -7.393 -9.865 15.384 1.00 90.50 166 GLN A CA 1
ATOM 1249 C C . GLN A 1 166 ? -8.587 -10.805 15.567 1.00 90.50 166 GLN A C 1
ATOM 1251 O O . GLN A 1 166 ? -9.428 -10.545 16.431 1.00 90.50 166 GLN A O 1
ATOM 1256 N N . PRO A 1 167 ? -8.619 -11.949 14.858 1.00 91.19 167 PRO A N 1
ATOM 1257 C CA . PRO A 1 167 ? -9.515 -13.044 15.204 1.00 91.19 167 PRO A CA 1
ATOM 1258 C C . PRO A 1 167 ? -9.335 -13.456 16.670 1.00 91.19 167 PRO A C 1
ATOM 1260 O O . PRO A 1 167 ? -8.215 -13.453 17.186 1.00 91.19 167 PRO A O 1
ATOM 1263 N N . ALA A 1 168 ? -10.422 -13.868 17.327 1.00 91.69 168 ALA A N 1
ATOM 1264 C CA . ALA A 1 168 ? -10.448 -14.116 18.773 1.00 91.69 168 ALA A CA 1
ATOM 1265 C C . ALA A 1 168 ? -9.333 -15.059 19.266 1.00 91.69 168 ALA A C 1
ATOM 1267 O O . ALA A 1 168 ? -8.711 -14.801 20.295 1.00 91.69 168 ALA A O 1
ATOM 1268 N N . ALA A 1 169 ? -9.030 -16.119 18.510 1.00 93.94 169 ALA A N 1
ATOM 1269 C CA . ALA A 1 169 ? -7.967 -17.062 18.859 1.00 93.94 169 ALA A CA 1
ATOM 1270 C C . ALA A 1 169 ? -6.568 -16.417 18.840 1.00 93.94 169 ALA A C 1
ATOM 1272 O O . ALA A 1 169 ? -5.754 -16.674 19.728 1.00 93.94 169 ALA A O 1
ATOM 1273 N N . LEU A 1 170 ? -6.297 -15.550 17.859 1.00 92.06 170 LEU A N 1
ATOM 1274 C CA . LEU A 1 170 ? -5.020 -14.848 17.754 1.00 92.06 170 LEU A CA 1
ATOM 1275 C C . LEU A 1 170 ? -4.899 -13.767 18.833 1.00 92.06 170 LEU A C 1
ATOM 1277 O O . LEU A 1 170 ? -3.856 -13.679 19.472 1.00 92.06 170 LEU A O 1
ATOM 1281 N N . ALA A 1 171 ? -5.978 -13.030 19.110 1.00 91.00 171 ALA A N 1
ATOM 1282 C CA . ALA A 1 171 ? -6.015 -12.056 20.201 1.00 91.00 171 ALA A CA 1
ATOM 1283 C C . ALA A 1 171 ? -5.736 -12.716 21.565 1.00 91.00 171 ALA A C 1
ATOM 1285 O O . ALA A 1 171 ? -4.929 -12.213 22.349 1.00 91.00 171 ALA A O 1
ATOM 1286 N N . ALA A 1 172 ? -6.332 -13.886 21.829 1.00 92.31 172 ALA A N 1
ATOM 1287 C CA . ALA A 1 172 ? -6.073 -14.656 23.046 1.00 92.31 172 ALA A CA 1
ATOM 1288 C C . ALA A 1 172 ? -4.607 -15.110 23.150 1.00 92.31 172 ALA A C 1
ATOM 1290 O O . ALA A 1 172 ? -4.015 -15.062 24.231 1.00 92.31 172 ALA A O 1
ATOM 1291 N N . LEU A 1 173 ? -3.998 -15.521 22.033 1.00 94.19 173 LEU A N 1
ATOM 1292 C CA . LEU A 1 173 ? -2.580 -15.869 21.995 1.00 94.19 173 LEU A CA 1
ATOM 1293 C C . LEU A 1 173 ? -1.692 -14.644 22.255 1.00 94.19 173 LEU A C 1
ATOM 1295 O O . LEU A 1 173 ? -0.793 -14.719 23.091 1.00 94.19 173 LEU A O 1
ATOM 1299 N N . THR A 1 174 ? -1.956 -13.517 21.588 1.00 90.56 174 THR A N 1
ATOM 1300 C CA . THR A 1 174 ? -1.216 -12.264 21.792 1.00 90.56 174 THR A CA 1
ATOM 1301 C C . THR A 1 174 ? -1.287 -11.812 23.248 1.00 90.56 174 THR A C 1
ATOM 1303 O O . THR A 1 174 ? -0.254 -11.458 23.815 1.00 90.56 174 THR A O 1
ATOM 1306 N N . ARG A 1 175 ? -2.461 -11.905 23.885 1.00 89.81 175 ARG A N 1
ATOM 1307 C CA . ARG A 1 175 ? -2.628 -11.574 25.306 1.00 89.81 175 ARG A CA 1
ATOM 1308 C C . ARG A 1 175 ? -1.764 -12.452 26.208 1.00 89.81 175 ARG A C 1
ATOM 1310 O O . ARG A 1 175 ? -1.000 -11.919 27.001 1.00 89.81 175 ARG A O 1
ATOM 1317 N N . ARG A 1 176 ? -1.791 -13.776 26.024 1.00 92.62 176 ARG A N 1
ATOM 1318 C CA . ARG A 1 176 ? -0.951 -14.706 26.804 1.00 92.62 176 ARG A CA 1
ATOM 1319 C C . ARG A 1 176 ? 0.545 -14.426 26.647 1.00 92.62 176 ARG A C 1
ATOM 1321 O O . ARG A 1 176 ? 1.295 -14.530 27.613 1.00 92.62 176 ARG A O 1
ATOM 1328 N N . VAL A 1 177 ? 0.987 -14.079 25.436 1.00 92.69 177 VAL A N 1
ATOM 1329 C CA . VAL A 1 177 ? 2.386 -13.697 25.182 1.00 92.69 177 VAL A CA 1
ATOM 1330 C C . VAL A 1 177 ? 2.725 -12.390 25.903 1.00 92.69 177 VAL A C 1
ATOM 1332 O O . VAL A 1 177 ? 3.763 -12.317 26.558 1.00 92.69 177 VAL A O 1
ATOM 1335 N N . LYS A 1 178 ? 1.845 -11.383 25.835 1.00 88.75 178 LYS A N 1
ATOM 1336 C CA . LYS A 1 178 ? 2.021 -10.097 26.526 1.00 88.75 178 LYS A CA 1
ATOM 1337 C C . LYS A 1 178 ? 2.072 -10.272 28.045 1.00 88.75 178 LYS A C 1
ATOM 1339 O O . LYS A 1 178 ? 2.994 -9.753 28.657 1.00 88.75 178 LYS A O 1
ATOM 1344 N N . GLU A 1 179 ? 1.163 -11.047 28.628 1.00 90.81 179 GLU A N 1
ATOM 1345 C CA . GLU A 1 179 ? 1.123 -11.338 30.070 1.00 90.81 179 GLU A CA 1
ATOM 1346 C C . GLU A 1 179 ? 2.372 -12.092 30.545 1.00 90.81 179 GLU A C 1
ATOM 1348 O O . GLU A 1 179 ? 2.904 -11.803 31.613 1.00 90.81 179 GLU A O 1
ATOM 1353 N N . SER A 1 180 ? 2.877 -13.039 29.747 1.00 93.69 180 SER A N 1
ATOM 1354 C CA . SER A 1 180 ? 4.097 -13.776 30.093 1.00 93.69 180 SER A CA 1
ATOM 1355 C C . SER A 1 180 ? 5.356 -12.912 30.013 1.00 93.69 180 SER A C 1
ATOM 1357 O O . SER A 1 180 ? 6.304 -13.164 30.754 1.00 93.69 180 SER A O 1
ATOM 1359 N N . PHE A 1 181 ? 5.404 -11.960 29.080 1.00 92.56 181 PHE A N 1
ATOM 1360 C CA . PHE A 1 181 ? 6.581 -11.126 28.842 1.00 92.56 181 PHE A CA 1
ATOM 1361 C C . PHE A 1 181 ? 6.593 -9.857 29.704 1.00 92.56 181 PHE A C 1
ATOM 1363 O O . PHE A 1 181 ? 7.649 -9.422 30.153 1.00 92.56 181 PHE A O 1
ATOM 1370 N N . ASP A 1 182 ? 5.425 -9.264 29.941 1.00 91.81 182 ASP A N 1
ATOM 1371 C CA . ASP A 1 182 ? 5.248 -7.998 30.648 1.00 91.81 182 ASP A CA 1
ATOM 1372 C C . ASP A 1 182 ? 4.028 -8.054 31.590 1.00 91.81 182 ASP A C 1
ATOM 1374 O O . ASP A 1 182 ? 3.023 -7.376 31.363 1.00 91.81 182 ASP A O 1
ATOM 1378 N N . PRO A 1 183 ? 4.096 -8.857 32.669 1.00 89.81 183 PRO A N 1
ATOM 1379 C CA . PRO A 1 183 ? 2.975 -9.073 33.590 1.00 89.81 183 PRO A CA 1
ATOM 1380 C C . PRO A 1 183 ? 2.571 -7.814 34.369 1.00 89.81 183 PRO A C 1
ATOM 1382 O O . PRO A 1 183 ? 1.440 -7.699 34.830 1.00 89.81 183 PRO A O 1
ATOM 1385 N N . ALA A 1 184 ? 3.490 -6.858 34.529 1.00 90.19 184 ALA A N 1
ATOM 1386 C CA . ALA A 1 184 ? 3.220 -5.565 35.158 1.00 90.19 184 ALA A CA 1
ATOM 1387 C C . ALA A 1 184 ? 2.759 -4.497 34.143 1.00 90.19 184 ALA A C 1
ATOM 1389 O O . ALA A 1 184 ? 2.584 -3.325 34.506 1.00 90.19 184 ALA A O 1
ATOM 1390 N N . HIS A 1 185 ? 2.588 -4.890 32.876 1.00 84.81 185 HIS A N 1
ATOM 1391 C CA . HIS A 1 185 ? 2.184 -4.037 31.765 1.00 84.81 185 HIS A CA 1
ATOM 1392 C C . HIS A 1 185 ? 3.047 -2.780 31.626 1.00 84.81 185 HIS A C 1
ATOM 1394 O O . HIS A 1 185 ? 2.531 -1.733 31.282 1.00 84.81 185 HIS A O 1
ATOM 1400 N N . ILE A 1 186 ? 4.335 -2.787 31.960 1.00 89.69 186 ILE A N 1
ATOM 1401 C CA . ILE A 1 186 ? 5.164 -1.567 31.990 1.00 89.69 186 ILE A CA 1
ATOM 1402 C C . ILE A 1 186 ? 5.457 -1.052 30.572 1.00 89.69 186 ILE A C 1
ATOM 1404 O O . ILE A 1 186 ? 5.561 0.158 30.362 1.00 89.69 186 ILE A O 1
ATOM 1408 N N . LEU A 1 187 ? 5.572 -1.946 29.591 1.00 86.31 187 LEU A N 1
ATOM 1409 C CA . LEU A 1 187 ? 6.010 -1.617 28.237 1.00 86.31 187 LEU A CA 1
ATOM 1410 C C . LEU A 1 187 ? 4.826 -1.260 27.332 1.00 86.31 187 LEU A C 1
ATOM 1412 O O . LEU A 1 187 ? 3.893 -2.049 27.182 1.00 86.31 187 LEU A O 1
ATOM 1416 N N . GLU A 1 188 ? 4.915 -0.114 26.646 1.00 72.56 188 GLU A N 1
ATOM 1417 C CA . GLU A 1 188 ? 4.005 0.279 25.553 1.00 72.56 188 GLU A CA 1
ATOM 1418 C C . GLU A 1 188 ? 2.502 0.250 25.928 1.00 72.56 188 GLU A C 1
ATOM 1420 O O . GLU A 1 188 ? 1.657 -0.099 25.097 1.00 72.56 188 GLU A O 1
ATOM 1425 N N . ARG A 1 189 ? 2.169 0.632 27.176 1.00 75.38 189 ARG A N 1
ATOM 1426 C CA . ARG A 1 189 ? 0.786 0.738 27.695 1.00 75.38 189 ARG A CA 1
ATOM 1427 C C . ARG A 1 189 ? -0.112 1.503 26.732 1.00 75.38 189 ARG A C 1
ATOM 1429 O O . ARG A 1 189 ? 0.208 2.638 26.375 1.00 75.38 189 ARG A O 1
ATOM 1436 N N . GLY A 1 190 ? -1.212 0.891 26.307 1.00 70.44 190 GLY A N 1
ATOM 1437 C CA . GLY A 1 190 ? -2.184 1.493 25.394 1.00 70.44 190 GLY A CA 1
ATOM 1438 C C . GLY A 1 190 ? -1.660 1.841 23.993 1.00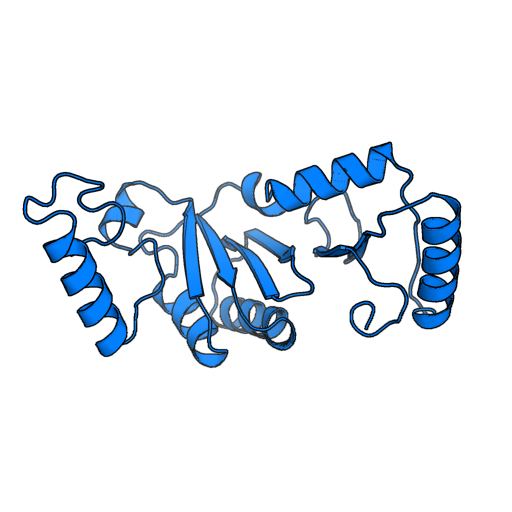 70.44 190 GLY A C 1
ATOM 1439 O O . GLY A 1 190 ? -2.412 2.399 23.199 1.00 70.44 190 GLY A O 1
ATOM 1440 N N . ARG A 1 191 ? -0.394 1.542 23.654 1.00 70.81 191 ARG A N 1
ATOM 1441 C CA . ARG A 1 191 ? 0.203 1.883 22.345 1.00 70.81 191 ARG A CA 1
ATOM 1442 C C . 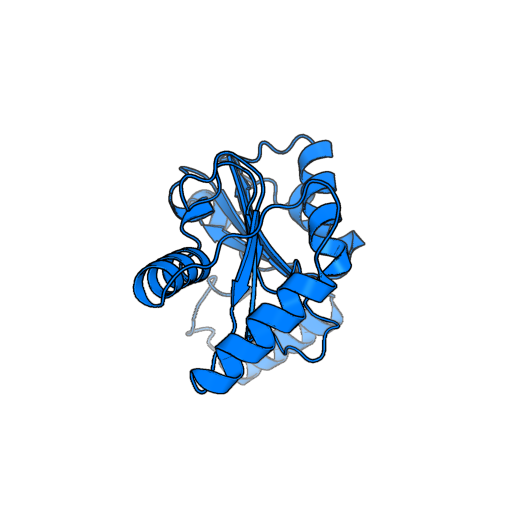ARG A 1 191 ? 0.084 0.754 21.333 1.00 70.81 191 ARG A C 1
ATOM 1444 O O . ARG A 1 191 ? -0.085 1.017 20.145 1.00 70.81 191 ARG A O 1
ATOM 1451 N N . MET A 1 192 ? 0.162 -0.495 21.796 1.00 72.94 192 MET A N 1
ATOM 1452 C CA . MET A 1 192 ? -0.059 -1.660 20.935 1.00 72.94 192 MET A CA 1
ATOM 1453 C C . MET A 1 192 ? -1.547 -1.959 20.763 1.00 72.94 192 MET A C 1
ATOM 1455 O O . MET A 1 192 ? -2.005 -2.136 19.644 1.00 72.94 192 MET A O 1
ATOM 1459 N N . ARG A 1 193 ? -2.314 -2.011 21.851 1.00 72.50 193 ARG A N 1
ATOM 1460 C CA . ARG A 1 193 ? -3.779 -2.116 21.833 1.00 72.50 193 ARG A CA 1
ATOM 1461 C C . ARG A 1 193 ? -4.330 -1.434 23.072 1.00 72.50 193 ARG A C 1
ATOM 1463 O O . ARG A 1 193 ? -3.645 -1.425 24.090 1.00 72.50 193 ARG A O 1
ATOM 1470 N N . ALA A 1 194 ? -5.557 -0.925 23.003 1.00 69.38 194 ALA A N 1
ATOM 1471 C CA . ALA A 1 194 ? -6.210 -0.312 24.161 1.00 69.38 194 ALA A CA 1
ATOM 1472 C C . ALA A 1 194 ? -6.383 -1.295 25.340 1.00 69.38 194 ALA A C 1
ATOM 1474 O O . ALA A 1 194 ? -6.435 -0.879 26.490 1.00 69.38 194 ALA A O 1
ATOM 1475 N N . GLU A 1 195 ? -6.441 -2.599 25.052 1.00 69.62 195 GLU A N 1
ATOM 1476 C CA . GLU A 1 195 ? -6.568 -3.680 26.039 1.00 69.62 195 GLU A CA 1
ATOM 1477 C C . GLU A 1 195 ? -5.263 -4.037 26.790 1.00 69.62 195 GLU A C 1
ATOM 1479 O O . GLU A 1 195 ? -5.303 -4.928 27.640 1.00 69.62 195 GLU A O 1
ATOM 1484 N N . PHE A 1 196 ? -4.121 -3.389 26.495 1.00 68.81 196 PHE A N 1
ATOM 1485 C CA . PHE A 1 196 ? -2.802 -3.687 27.089 1.00 68.81 196 PHE A CA 1
ATOM 1486 C C . PHE A 1 196 ? -2.202 -2.568 27.937 1.00 68.81 196 PHE A C 1
ATOM 1488 O O . PHE A 1 196 ? -2.327 -1.377 27.570 1.00 68.81 196 PHE A O 1
#

Secondary structure (DSSP, 8-state):
-GGGSTT--SEEEEE-TTSSTT-SS-EEEEE--S-HHHHHHHHHHHHHHH--TT-------HHHHHHHHHHHHTTHHHHSSSSEEEEEE--TTTHHHHHHHHHHTT--EEEEEEEGGGTEEEEEE---TTTTHHHHHHHHHTTS-EEEEEE--HHHHHHS-SSPPPPHHHHHHHHHHHHHH-TT--SSTTTS-TT-

Radius of gyration: 19.58 Å; Cα contacts (8 Å, |Δi|>4): 296; chains: 1; bounding box: 44×34×63 Å

Sequence (196 aa):
RATATPCEPSSLAMLPAGAALALDDNAAAVRLEGPAISVTARRDDLLMRLALDGVRFETLEERDSAALWREVRDAEPVAAEVGQVWRISVAPTEGFAVVERIRRAGVPLLAHFYDWAGGLIWLCVETTSDAYAAVVRAAVDVSGGHATLIRASQETRTIVDVFHPQPAALAALTRRVKESFDPAHILERGRMRAEF

Solvent-accessible surface area (backbone atoms only — not comparable to full-atom values): 11099 Å² total; per-residue (Å²): 113,71,88,79,44,94,52,61,61,74,44,32,33,40,28,44,52,67,32,45,87,86,32,91,51,70,44,75,52,74,38,70,76,71,60,68,72,57,36,54,54,31,49,55,53,45,51,64,74,64,67,48,93,92,66,84,86,83,84,68,54,72,70,59,42,54,51,51,55,48,40,62,74,67,40,39,49,34,62,78,50,93,44,26,29,37,42,34,40,38,49,37,89,42,33,66,59,33,54,51,47,33,46,74,73,68,51,59,70,76,31,45,38,26,32,69,62,23,19,28,36,43,38,14,25,59,76,54,72,60,63,57,48,70,55,54,44,55,36,33,58,78,60,60,51,42,45,30,57,75,39,70,56,72,71,29,56,74,77,34,72,48,53,50,86,63,59,69,71,56,44,53,50,52,48,56,53,45,47,74,76,39,73,81,49,77,73,64,57,50,69,74,42,82,93,74